Protein AF-A0A9P6B1G7-F1 (afdb_monomer)

Solvent-accessible surface area (backbone atoms only — not comparable to full-atom values): 14941 Å² total; per-residue (Å²): 101,70,66,35,55,50,33,69,71,25,88,80,79,63,90,82,88,44,70,36,56,54,77,63,80,61,72,82,56,95,52,36,78,43,48,41,72,55,50,59,56,29,64,73,42,70,68,56,21,58,55,55,58,72,61,32,31,79,30,50,44,36,37,34,31,34,50,35,98,86,63,85,47,75,38,79,76,49,74,43,65,52,52,68,87,86,58,95,67,92,54,67,33,36,32,9,34,39,33,15,62,55,49,52,46,43,52,54,52,16,48,79,46,78,37,68,73,45,60,26,32,33,80,76,50,72,47,76,55,62,93,85,45,87,48,28,34,41,34,37,34,33,31,72,85,81,65,48,75,48,78,46,70,29,80,74,86,82,81,84,62,60,97,79,24,58,61,57,52,48,36,34,76,76,67,78,45,78,92,85,82,82,87,74,100,72,63,67,51,77,42,81,39,34,56,42,84,47,56,96,88,64,80,64,92,70,70,88,86,58,83,68,49,50,74,39,69,61,91,57,69,84,28,32,30,44,35,39,51,88,86,75,30,38,37,38,35,40,40,23,24,46,99,80,79,34,39,25,39,40,40,33,44,37,131

pLDDT: mean 86.82, std 13.95, range [45.03, 98.56]

Radius of gyration: 22.99 Å; Cα contacts (8 Å, |Δi|>4): 451; chains: 1; bounding box: 54×39×75 Å

InterPro domains:
  IPR002938 FAD-binding domain [PF01494] (2-193)
  IPR036188 FAD/NAD(P)-binding domain superfamily [G3DSA:3.50.50.60] (2-177)
  IPR036188 FAD/NAD(P)-binding domain superfamily [SSF51905] (6-174)
  IPR050641 Rifampicin monooxygenase-like [PTHR43004] (1-238)

Structure (mmCIF, N/CA/C/O backbone):
data_AF-A0A9P6B1G7-F1
#
_entry.id   AF-A0A9P6B1G7-F1
#
loop_
_atom_site.group_PDB
_atom_site.id
_atom_site.type_symbol
_atom_site.label_atom_id
_atom_site.label_alt_id
_atom_site.label_comp_id
_atom_site.label_asym_id
_atom_site.label_entity_id
_atom_site.label_seq_id
_atom_site.pdbx_PDB_ins_code
_atom_site.Cartn_x
_atom_site.Cartn_y
_atom_site.Cartn_z
_atom_site.occupancy
_atom_site.B_iso_or_equiv
_atom_site.auth_seq_id
_atom_site.auth_comp_id
_atom_site.auth_asym_id
_atom_site.auth_atom_id
_atom_site.pdbx_PDB_model_num
ATOM 1 N N . MET A 1 1 ? -4.319 -5.884 4.830 1.00 94.19 1 MET A N 1
ATOM 2 C CA . MET A 1 1 ? -3.415 -6.899 5.4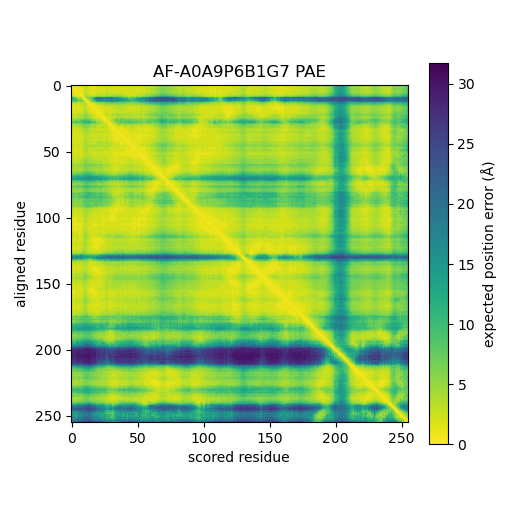13 1.00 94.19 1 MET A CA 1
ATOM 3 C C . MET A 1 1 ? -3.732 -7.175 6.877 1.00 94.19 1 MET A C 1
ATOM 5 O O . MET A 1 1 ? -4.262 -8.244 7.119 1.00 94.19 1 MET A O 1
ATOM 9 N N . LEU A 1 2 ? -3.509 -6.240 7.820 1.00 95.38 2 LEU A N 1
ATOM 10 C CA . LEU A 1 2 ? -3.759 -6.466 9.260 1.00 95.38 2 LEU A CA 1
ATOM 11 C C . LEU A 1 2 ? -5.136 -7.084 9.545 1.00 95.38 2 LEU A C 1
ATOM 13 O O . LEU A 1 2 ? -5.211 -8.132 10.174 1.00 95.38 2 LEU A O 1
ATOM 17 N N . SER A 1 3 ? -6.207 -6.478 9.024 1.00 94.81 3 SER A N 1
ATOM 18 C CA . SER A 1 3 ? -7.568 -6.973 9.242 1.00 94.81 3 SER A CA 1
ATOM 19 C C . SER A 1 3 ? -7.795 -8.387 8.703 1.00 94.81 3 SER A C 1
ATOM 21 O O . SER A 1 3 ? -8.416 -9.199 9.374 1.00 94.81 3 SER A O 1
ATOM 23 N N . SER A 1 4 ? -7.241 -8.714 7.531 1.00 94.69 4 SER A N 1
ATOM 24 C CA . SER A 1 4 ? -7.309 -10.067 6.952 1.00 94.69 4 SER A CA 1
ATOM 25 C C . SER A 1 4 ? -6.509 -11.074 7.789 1.00 94.69 4 SER A C 1
ATOM 27 O O . SER A 1 4 ? -7.007 -12.155 8.094 1.00 94.69 4 SER A O 1
ATOM 29 N N . SER A 1 5 ? -5.311 -10.705 8.252 1.00 94.25 5 SER A N 1
ATOM 30 C CA . SER A 1 5 ? -4.503 -11.546 9.141 1.00 94.25 5 SER A CA 1
ATOM 31 C C . SER A 1 5 ? -5.205 -11.825 10.473 1.00 94.25 5 SER A C 1
ATOM 33 O O . SER A 1 5 ? -5.239 -12.971 10.912 1.00 94.25 5 SER A O 1
ATOM 35 N N . LEU A 1 6 ? -5.796 -10.806 11.101 1.00 94.00 6 LEU A N 1
ATOM 36 C CA . LEU A 1 6 ? -6.550 -10.962 12.348 1.00 94.00 6 LEU A CA 1
ATOM 37 C C . LEU A 1 6 ? -7.820 -11.796 12.143 1.00 94.00 6 LEU A C 1
ATOM 39 O O . LEU A 1 6 ? -8.066 -12.714 12.919 1.00 94.00 6 LEU A O 1
ATOM 43 N N . ALA A 1 7 ? -8.570 -11.556 11.063 1.00 91.94 7 ALA A N 1
ATOM 44 C CA . ALA A 1 7 ? -9.764 -12.336 10.738 1.00 91.94 7 ALA A CA 1
ATOM 45 C C . ALA A 1 7 ? -9.444 -13.832 10.547 1.00 91.94 7 ALA A C 1
ATOM 47 O O . ALA A 1 7 ? -10.143 -14.688 11.086 1.00 91.94 7 ALA A O 1
ATOM 48 N N . ARG A 1 8 ? -8.328 -14.154 9.876 1.00 91.31 8 ARG A N 1
ATOM 49 C CA . ARG A 1 8 ? -7.820 -15.530 9.711 1.00 91.31 8 ARG A CA 1
ATOM 50 C C . ARG A 1 8 ? -7.475 -16.215 11.031 1.00 91.31 8 ARG A C 1
ATOM 52 O O . ARG A 1 8 ? -7.774 -17.391 11.209 1.00 91.31 8 ARG A O 1
ATOM 59 N N . LEU A 1 9 ? -6.840 -15.491 11.951 1.00 88.56 9 LEU A N 1
ATOM 60 C CA . LEU A 1 9 ? -6.478 -16.005 13.278 1.00 88.56 9 LEU A CA 1
ATOM 61 C C . LEU A 1 9 ? -7.674 -16.048 14.238 1.00 88.56 9 LEU A C 1
ATOM 63 O O . LEU A 1 9 ? -7.601 -16.677 15.291 1.00 88.56 9 LEU A O 1
ATOM 67 N N . GLY A 1 10 ? -8.755 -15.349 13.893 1.00 73.19 10 GLY A N 1
ATOM 68 C CA . GLY A 1 10 ? -9.826 -15.005 14.805 1.00 73.19 10 GLY A CA 1
ATOM 69 C C . GLY A 1 10 ? -10.591 -16.185 15.345 1.00 73.19 10 GLY A C 1
ATOM 70 O O . GLY A 1 10 ? -10.736 -16.257 16.560 1.00 73.19 10 GLY A O 1
ATOM 71 N N . GLY A 1 11 ? -11.093 -17.094 14.510 1.00 65.38 11 GLY A N 1
ATOM 72 C CA . GLY A 1 11 ? -11.900 -18.232 14.977 1.00 65.38 11 GLY A CA 1
ATOM 73 C C . GLY A 1 11 ? -13.014 -17.866 15.984 1.00 65.38 11 GLY A C 1
ATOM 74 O O . GLY A 1 11 ? -13.395 -18.708 16.789 1.00 65.38 11 GLY A O 1
ATOM 75 N N . GLY A 1 12 ? -13.483 -16.607 16.004 1.00 68.25 12 GLY A N 1
ATOM 76 C CA . GLY A 1 12 ? -14.431 -16.065 16.992 1.00 68.25 12 GLY A CA 1
ATOM 77 C C . GLY A 1 12 ? -13.852 -15.573 18.335 1.00 68.25 12 GLY A C 1
ATOM 78 O O . GLY A 1 12 ? -14.612 -15.123 19.183 1.00 68.25 12 GLY A O 1
ATOM 79 N N . SER A 1 13 ? -12.534 -15.621 18.553 1.00 82.50 13 SER A N 1
ATOM 80 C CA . SER A 1 13 ? -11.868 -15.215 19.810 1.00 82.50 13 SER A CA 1
ATOM 81 C C . SER A 1 13 ? -11.809 -13.702 20.056 1.00 82.50 13 SER A C 1
ATOM 83 O O . SER A 1 13 ? -11.534 -13.272 21.177 1.00 82.50 13 SER A O 1
ATOM 85 N N . HIS A 1 14 ? -12.036 -12.887 19.025 1.00 87.81 14 HIS A N 1
ATOM 86 C CA . HIS A 1 14 ? -12.010 -11.433 19.118 1.00 87.81 14 HIS A CA 1
ATOM 87 C C . HIS A 1 14 ? -12.926 -10.784 18.078 1.00 87.81 14 HIS A C 1
ATOM 89 O O . HIS A 1 14 ? -13.159 -11.335 17.003 1.00 87.81 14 HIS A O 1
ATOM 95 N N . SER A 1 15 ? -13.412 -9.588 18.407 1.00 90.81 15 SER A N 1
ATOM 96 C CA . SER A 1 15 ? -14.178 -8.734 17.497 1.00 90.81 15 SER A CA 1
ATOM 97 C C . SER A 1 15 ? -13.250 -7.734 16.813 1.00 90.81 15 SER A C 1
ATOM 99 O O . SER A 1 15 ? -12.394 -7.134 17.465 1.00 90.81 15 SER A O 1
ATOM 101 N N . LEU A 1 16 ? -13.438 -7.531 15.509 1.00 93.75 16 LEU A N 1
ATOM 102 C CA . LEU A 1 16 ? -12.625 -6.636 14.690 1.00 93.75 16 LEU A CA 1
ATOM 103 C C . LEU A 1 16 ? -13.518 -5.629 13.963 1.00 93.75 16 LEU A C 1
ATOM 105 O O . LEU A 1 16 ? -14.395 -6.018 13.197 1.00 93.75 16 LEU A O 1
ATOM 109 N N . LEU A 1 17 ? -13.246 -4.340 14.163 1.00 96.06 17 LEU A N 1
ATOM 110 C CA . LEU A 1 17 ? -13.830 -3.253 13.382 1.00 96.06 17 LEU A CA 1
ATOM 111 C C . LEU A 1 17 ? -12.733 -2.624 12.521 1.00 96.06 17 LEU A C 1
ATOM 113 O O . LEU A 1 17 ? -11.746 -2.114 13.046 1.00 96.06 17 LEU A O 1
ATOM 117 N N . THR A 1 18 ? -12.911 -2.660 11.201 1.00 97.38 18 THR A N 1
ATOM 118 C CA . THR A 1 18 ? -12.053 -1.945 10.247 1.00 97.38 18 THR A CA 1
ATOM 119 C C . THR A 1 18 ? -12.869 -0.831 9.616 1.00 97.38 18 THR A C 1
ATOM 121 O O . THR A 1 18 ? -13.973 -1.093 9.146 1.00 97.38 18 THR A O 1
ATOM 124 N N . ILE A 1 19 ? -12.331 0.386 9.583 1.00 97.81 19 ILE A N 1
ATOM 125 C CA . ILE A 1 19 ? -12.989 1.545 8.972 1.00 97.81 19 ILE A CA 1
ATOM 126 C C . ILE A 1 19 ? -12.117 2.142 7.865 1.00 97.81 19 ILE A C 1
ATOM 128 O O . ILE A 1 19 ? -10.892 2.019 7.910 1.00 97.81 19 ILE A O 1
ATOM 132 N N . ASP A 1 20 ? -12.738 2.805 6.895 1.00 97.56 20 ASP A N 1
ATOM 133 C CA . ASP A 1 20 ? -12.061 3.652 5.907 1.00 97.56 20 ASP A CA 1
ATOM 134 C C . ASP A 1 20 ? -12.935 4.891 5.643 1.00 97.56 20 ASP A C 1
ATOM 136 O O . ASP A 1 20 ? -14.166 4.805 5.638 1.00 97.56 20 ASP A O 1
ATOM 140 N N . LEU A 1 21 ? -12.294 6.048 5.459 1.00 96.94 21 LEU A N 1
ATOM 141 C CA . LEU A 1 21 ? -12.968 7.315 5.163 1.00 96.94 21 LEU A CA 1
ATOM 142 C C . LEU A 1 21 ? -13.513 7.337 3.732 1.00 96.94 21 LEU A C 1
ATOM 144 O O . LEU A 1 21 ? -14.497 8.018 3.462 1.00 96.94 21 LEU A O 1
ATOM 148 N N . ARG A 1 22 ? -12.865 6.633 2.803 1.00 95.25 22 ARG A N 1
ATOM 149 C CA . ARG A 1 22 ? -13.332 6.563 1.418 1.00 95.25 22 ARG A CA 1
ATOM 150 C C . ARG A 1 22 ? -14.655 5.815 1.376 1.00 95.25 22 ARG A C 1
ATOM 152 O O . ARG A 1 22 ? -14.837 4.835 2.091 1.00 95.25 22 ARG A O 1
ATOM 159 N N . ASP A 1 23 ? -15.556 6.283 0.532 1.00 95.12 23 ASP A N 1
ATOM 160 C CA . ASP A 1 23 ? -16.857 5.674 0.263 1.00 95.12 23 ASP A CA 1
ATOM 161 C C . ASP A 1 23 ? -16.714 4.334 -0.464 1.00 95.12 23 ASP A C 1
ATOM 163 O O . ASP A 1 23 ? -17.441 3.386 -0.168 1.00 95.12 23 ASP A O 1
ATOM 167 N N . GLN A 1 24 ? -15.721 4.224 -1.347 1.00 94.88 24 GLN A N 1
ATOM 168 C CA . GLN A 1 24 ? -15.456 3.027 -2.139 1.00 94.88 24 GLN A CA 1
ATOM 169 C C . GLN A 1 24 ? -14.040 2.464 -1.929 1.00 94.88 24 GLN A C 1
ATOM 171 O O . GLN A 1 24 ? -13.115 3.186 -1.532 1.00 94.88 24 GLN A O 1
ATOM 176 N N . PRO A 1 25 ? -13.840 1.157 -2.192 1.00 94.00 25 PRO A N 1
ATOM 177 C CA . PRO A 1 25 ? -12.512 0.566 -2.325 1.00 94.00 25 PRO A CA 1
ATOM 178 C C . PRO A 1 25 ? -11.652 1.275 -3.375 1.00 94.00 25 PRO A C 1
ATOM 180 O O . PRO A 1 25 ? -12.156 1.919 -4.293 1.00 94.00 25 PRO A O 1
ATOM 183 N N . THR A 1 26 ? -10.335 1.100 -3.290 1.00 90.31 26 THR A N 1
ATOM 184 C CA . THR A 1 26 ? -9.431 1.619 -4.326 1.00 90.31 26 THR A CA 1
ATOM 185 C C . THR A 1 26 ? -9.688 0.936 -5.673 1.00 90.31 26 THR A C 1
ATOM 187 O O . THR A 1 26 ? -9.430 -0.259 -5.819 1.00 90.31 26 THR A O 1
ATOM 190 N N . GLU A 1 27 ? -10.107 1.701 -6.682 1.00 79.69 27 GLU A N 1
ATOM 191 C CA . GLU A 1 27 ? -10.153 1.231 -8.074 1.00 79.69 27 GLU A CA 1
ATOM 192 C C . GLU A 1 27 ? -8.752 1.259 -8.704 1.00 79.69 27 GLU A C 1
ATOM 194 O O . GLU A 1 27 ? -8.158 0.214 -8.975 1.00 79.69 27 GLU A O 1
ATOM 199 N N . ALA A 1 28 ? -8.184 2.460 -8.852 1.00 78.69 28 ALA A N 1
ATOM 200 C CA . ALA A 1 28 ? -6.811 2.695 -9.287 1.00 78.69 28 ALA A CA 1
ATOM 201 C C . ALA A 1 28 ? -5.993 3.284 -8.131 1.00 78.69 28 ALA A C 1
ATOM 203 O O . ALA A 1 28 ? -6.273 4.374 -7.629 1.00 78.69 28 ALA A O 1
ATOM 204 N N . GLY A 1 29 ? -5.004 2.521 -7.667 1.00 82.56 29 GLY A N 1
ATOM 205 C CA . GLY A 1 29 ? -4.136 2.925 -6.565 1.00 82.56 29 GLY A CA 1
ATOM 206 C C . GLY A 1 29 ? -2.867 3.631 -7.029 1.00 82.56 29 GLY A C 1
ATOM 207 O O . GLY A 1 29 ? -2.682 3.897 -8.209 1.00 82.56 29 GLY A O 1
ATOM 208 N N . ARG A 1 30 ? -1.986 3.933 -6.073 1.00 85.94 30 ARG A N 1
ATOM 209 C CA . ARG A 1 30 ? -0.707 4.628 -6.315 1.00 85.94 30 ARG A CA 1
ATOM 210 C C . ARG A 1 30 ? 0.506 3.706 -6.207 1.00 85.94 30 ARG A C 1
ATOM 212 O O . ARG A 1 30 ? 1.625 4.150 -6.429 1.00 85.94 30 ARG A O 1
ATOM 219 N N . ALA A 1 31 ? 0.287 2.463 -5.787 1.00 89.56 31 ALA A N 1
ATOM 220 C CA . ALA A 1 31 ? 1.321 1.459 -5.599 1.00 89.56 31 ALA A CA 1
ATOM 221 C C . ALA A 1 31 ? 1.092 0.254 -6.519 1.00 89.56 31 ALA A C 1
ATOM 223 O O . ALA A 1 31 ? -0.045 -0.088 -6.854 1.00 89.56 31 ALA A O 1
ATOM 224 N N . ASP A 1 32 ? 2.185 -0.403 -6.886 1.00 90.44 32 ASP A N 1
ATOM 225 C CA . ASP A 1 32 ? 2.189 -1.589 -7.743 1.00 90.44 32 ASP A CA 1
ATOM 226 C C . ASP A 1 32 ? 3.256 -2.629 -7.352 1.00 90.44 32 ASP A C 1
ATOM 228 O O . ASP A 1 32 ? 3.069 -3.826 -7.561 1.00 90.44 32 ASP A O 1
ATOM 232 N N . GLY A 1 33 ? 4.374 -2.185 -6.776 1.00 92.50 33 GLY A N 1
ATOM 233 C CA . GLY A 1 33 ? 5.512 -3.033 -6.442 1.00 92.50 33 GLY A CA 1
ATOM 234 C C . GLY A 1 33 ? 5.309 -3.898 -5.197 1.00 92.50 33 GLY A C 1
ATOM 235 O O . GLY A 1 33 ? 5.095 -3.397 -4.094 1.00 92.50 33 GLY A O 1
ATOM 236 N N . ILE A 1 34 ? 5.506 -5.204 -5.353 1.00 95.62 34 ILE A N 1
ATOM 237 C CA . ILE A 1 34 ? 5.561 -6.202 -4.282 1.00 95.62 34 ILE A CA 1
ATOM 238 C C . ILE A 1 34 ? 6.995 -6.753 -4.230 1.00 95.62 34 ILE A C 1
ATOM 240 O O . ILE A 1 34 ? 7.497 -7.347 -5.187 1.00 95.62 34 ILE A O 1
ATOM 244 N N . GLN A 1 35 ? 7.675 -6.524 -3.106 1.00 95.19 35 GLN A N 1
ATOM 245 C CA . GLN A 1 35 ? 9.074 -6.917 -2.896 1.00 95.19 35 GLN A CA 1
ATOM 246 C C . GLN A 1 35 ? 9.204 -8.389 -2.468 1.00 95.19 35 GLN A C 1
ATOM 248 O O . GLN A 1 35 ? 8.263 -8.902 -1.860 1.00 95.19 35 GLN A O 1
ATOM 253 N N . PRO A 1 36 ? 10.367 -9.049 -2.678 1.00 95.19 36 PRO A N 1
ATOM 254 C CA . PRO A 1 36 ? 10.571 -10.472 -2.373 1.00 95.19 36 PRO A CA 1
ATOM 255 C C . PRO A 1 36 ? 10.064 -10.916 -1.003 1.00 95.19 36 PRO A C 1
ATOM 257 O O . PRO A 1 36 ? 9.296 -11.867 -0.894 1.00 95.19 36 PRO A O 1
ATOM 260 N N . ARG A 1 37 ? 10.389 -10.165 0.056 1.00 95.19 37 ARG A N 1
ATOM 261 C CA . ARG A 1 37 ? 9.952 -10.532 1.406 1.00 95.19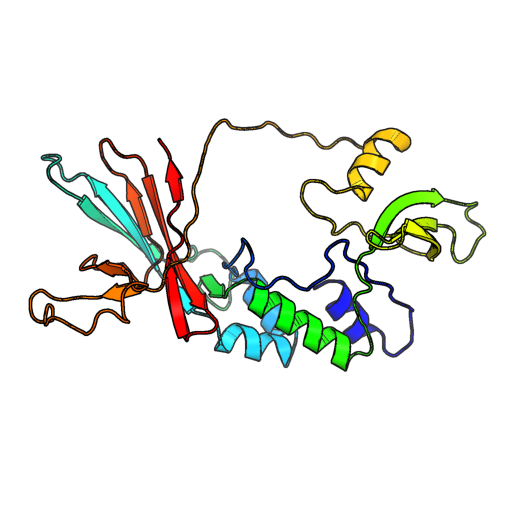 37 ARG A CA 1
ATOM 262 C C . ARG A 1 37 ? 8.431 -10.474 1.574 1.00 95.19 37 ARG A C 1
ATOM 264 O O . ARG A 1 37 ? 7.860 -11.261 2.321 1.00 95.19 37 ARG A O 1
ATOM 271 N N . THR A 1 38 ? 7.756 -9.567 0.871 1.00 96.44 38 THR A N 1
ATOM 272 C CA . THR A 1 38 ? 6.291 -9.525 0.835 1.00 96.44 38 THR A CA 1
ATOM 273 C C . THR A 1 38 ? 5.726 -10.726 0.078 1.00 96.44 38 THR A C 1
ATOM 275 O O . THR A 1 38 ? 4.717 -11.269 0.515 1.00 96.44 38 THR A O 1
ATOM 278 N N . ILE A 1 39 ? 6.382 -11.184 -0.996 1.00 96.69 39 ILE A N 1
ATOM 279 C CA . ILE A 1 39 ? 5.995 -12.404 -1.729 1.00 96.69 39 ILE A CA 1
ATOM 280 C C . ILE A 1 39 ? 6.006 -13.609 -0.782 1.00 96.69 39 ILE A C 1
ATOM 282 O O . ILE A 1 39 ? 5.027 -14.347 -0.723 1.00 96.69 39 ILE A O 1
ATOM 286 N N . GLU A 1 40 ? 7.057 -13.769 0.021 1.00 95.75 40 GLU A N 1
ATOM 287 C CA . GLU A 1 40 ? 7.159 -14.856 1.004 1.00 95.75 40 GLU A CA 1
ATOM 288 C C . GLU A 1 40 ? 6.033 -14.810 2.047 1.00 95.75 40 GLU A C 1
ATOM 290 O O . GLU A 1 40 ? 5.430 -15.833 2.376 1.00 95.75 40 GLU A O 1
ATOM 295 N N . VAL A 1 41 ? 5.682 -13.618 2.541 1.00 95.50 41 VAL A N 1
ATOM 296 C CA . VAL A 1 41 ? 4.533 -13.473 3.449 1.00 95.50 41 VAL A CA 1
ATOM 297 C C . VAL A 1 41 ? 3.229 -13.841 2.739 1.00 95.50 41 VAL A C 1
ATOM 299 O O . VAL A 1 41 ? 2.415 -14.571 3.302 1.00 95.50 41 VAL A O 1
ATOM 302 N N . LEU A 1 42 ? 3.042 -13.407 1.491 1.00 96.31 42 LEU A N 1
ATOM 303 C CA . LEU A 1 42 ? 1.861 -13.750 0.701 1.00 96.31 42 LEU A CA 1
ATOM 304 C C . LEU A 1 42 ? 1.753 -15.260 0.467 1.00 96.31 42 LEU A C 1
ATOM 306 O O . LEU A 1 42 ? 0.661 -15.798 0.624 1.00 96.31 42 LEU A O 1
ATOM 310 N N . LYS A 1 43 ? 2.855 -15.974 0.202 1.00 95.25 43 LYS A N 1
ATOM 311 C CA . LYS A 1 43 ? 2.850 -17.444 0.062 1.00 95.25 43 LYS A CA 1
ATOM 312 C C . LYS A 1 43 ? 2.273 -18.166 1.283 1.00 95.25 43 LYS A C 1
ATOM 314 O O . LYS A 1 43 ? 1.676 -19.227 1.118 1.00 95.25 43 LYS A O 1
ATOM 319 N N . ASN A 1 44 ? 2.398 -17.588 2.478 1.00 93.94 44 ASN A N 1
ATOM 320 C CA . ASN A 1 44 ? 1.815 -18.133 3.708 1.00 93.94 44 ASN A CA 1
ATOM 321 C C . ASN A 1 44 ? 0.311 -17.825 3.859 1.00 93.94 44 ASN A C 1
ATOM 323 O O . ASN A 1 44 ? -0.380 -18.467 4.646 1.00 93.94 44 ASN A O 1
ATOM 327 N N . MET A 1 45 ? -0.229 -16.875 3.094 1.00 94.81 45 MET A N 1
ATOM 328 C CA . MET A 1 45 ? -1.633 -16.458 3.142 1.00 94.81 45 MET A CA 1
ATOM 329 C C . MET A 1 45 ? -2.467 -17.158 2.063 1.00 94.81 45 MET A C 1
ATOM 331 O O . MET A 1 45 ? -3.079 -16.514 1.216 1.00 94.81 45 MET A O 1
ATOM 335 N N . GLN A 1 46 ? -2.503 -18.489 2.056 1.00 93.81 46 GLN A N 1
ATOM 336 C CA . GLN A 1 46 ? -3.277 -19.227 1.049 1.00 93.81 46 GLN A CA 1
ATOM 337 C C . GLN A 1 46 ? -4.796 -19.140 1.296 1.00 93.81 46 GLN A C 1
ATOM 339 O O . GLN A 1 46 ? -5.217 -19.075 2.457 1.00 93.81 46 GLN A O 1
ATOM 344 N N . 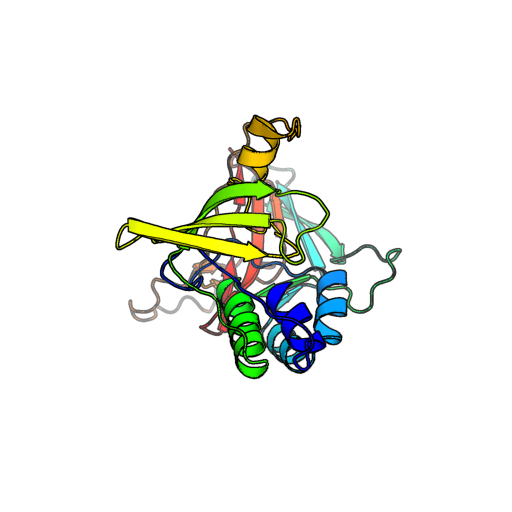PRO A 1 47 ? -5.641 -19.107 0.243 1.00 95.56 47 PRO A N 1
ATOM 345 C CA . PRO A 1 47 ? -5.305 -19.074 -1.192 1.00 95.56 47 PRO A CA 1
ATOM 346 C C . PRO A 1 47 ? -5.009 -17.664 -1.753 1.00 95.56 47 PRO A C 1
ATOM 348 O O . PRO A 1 47 ? -4.605 -17.543 -2.909 1.00 95.56 47 PRO A O 1
ATOM 351 N N . LEU A 1 48 ? -5.200 -16.603 -0.955 1.00 96.31 48 LEU A N 1
ATOM 352 C CA . LEU A 1 48 ? -5.012 -15.198 -1.352 1.00 96.31 48 LEU A CA 1
ATOM 353 C C . LEU A 1 48 ? -3.644 -14.949 -2.007 1.00 96.31 48 LEU A C 1
ATOM 355 O O . LEU A 1 48 ? -3.565 -14.315 -3.056 1.00 96.31 48 LEU A O 1
ATOM 359 N N . GLY A 1 49 ? -2.571 -15.454 -1.400 1.00 96.56 49 GLY A N 1
ATOM 360 C CA . GLY A 1 49 ? -1.212 -15.277 -1.899 1.00 96.56 49 GLY A CA 1
ATOM 361 C C . GLY A 1 49 ? -1.006 -15.808 -3.308 1.00 96.56 49 GLY A C 1
ATOM 362 O O . GLY A 1 49 ? -0.462 -15.098 -4.151 1.00 96.56 49 GLY A O 1
ATOM 363 N N . ASN A 1 50 ? -1.477 -17.028 -3.578 1.00 95.50 50 ASN A N 1
ATOM 364 C CA . ASN A 1 50 ? -1.363 -17.633 -4.903 1.00 95.50 50 ASN A CA 1
ATOM 365 C C . ASN A 1 50 ? -2.125 -16.833 -5.965 1.00 95.50 50 ASN A C 1
ATOM 367 O O . ASN A 1 50 ? -1.590 -16.643 -7.054 1.00 95.50 50 ASN A O 1
ATOM 371 N N . ASP A 1 51 ? -3.323 -16.325 -5.650 1.00 95.56 51 ASP A N 1
ATOM 372 C CA . ASP A 1 51 ? -4.091 -15.469 -6.571 1.00 95.56 51 ASP A CA 1
ATOM 373 C C . ASP A 1 51 ? -3.319 -14.191 -6.925 1.00 95.56 51 ASP A C 1
ATOM 375 O O . ASP A 1 51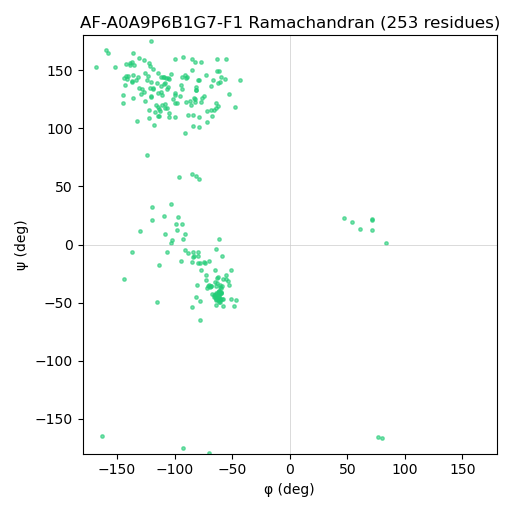 ? -3.156 -13.860 -8.099 1.00 95.56 51 ASP A O 1
ATOM 379 N N . LEU A 1 52 ? -2.792 -13.488 -5.918 1.00 96.38 52 LEU A N 1
ATOM 380 C CA . LEU A 1 52 ? -2.056 -12.241 -6.138 1.00 96.38 52 LEU A CA 1
ATOM 381 C C . LEU A 1 52 ? -0.759 -12.468 -6.923 1.00 96.38 52 LEU A C 1
ATOM 383 O O . LEU A 1 52 ? -0.464 -11.719 -7.855 1.00 96.38 52 LEU A O 1
ATOM 387 N N . ILE A 1 53 ? 0.001 -13.514 -6.587 1.00 96.00 53 ILE A N 1
ATOM 388 C CA . ILE A 1 53 ? 1.254 -13.847 -7.275 1.00 96.00 53 ILE A CA 1
ATOM 389 C C . ILE A 1 53 ? 0.981 -14.237 -8.733 1.00 96.00 53 ILE A C 1
ATOM 391 O O . ILE A 1 53 ? 1.647 -13.722 -9.628 1.00 96.00 53 ILE A O 1
ATOM 395 N N . ALA A 1 54 ? -0.025 -15.078 -8.996 1.00 94.50 54 ALA A N 1
ATOM 396 C CA . ALA A 1 54 ? -0.349 -15.546 -10.347 1.00 94.50 54 ALA A CA 1
ATOM 397 C C . ALA A 1 54 ? -0.790 -14.420 -11.295 1.00 94.50 54 ALA A C 1
ATOM 399 O O . ALA A 1 54 ? -0.593 -14.510 -12.505 1.00 94.50 54 ALA A O 1
ATOM 400 N N . ARG A 1 55 ? -1.382 -13.353 -10.752 1.00 93.12 55 ARG A N 1
ATOM 401 C CA . ARG A 1 55 ? -1.851 -12.189 -11.517 1.00 93.12 55 ARG A CA 1
ATOM 402 C C . ARG A 1 55 ? -0.783 -11.113 -11.704 1.00 93.12 55 ARG A C 1
ATOM 404 O O . ARG A 1 55 ? -1.029 -10.141 -12.412 1.00 93.12 55 ARG A O 1
ATOM 411 N N . SER A 1 56 ? 0.368 -11.251 -11.053 1.00 93.50 56 SER A N 1
ATOM 412 C CA . SER A 1 56 ? 1.418 -10.236 -11.046 1.00 93.50 56 SER A CA 1
ATOM 413 C C . SER A 1 56 ? 2.356 -10.333 -12.252 1.00 93.50 56 SER A C 1
ATOM 415 O O . SER A 1 56 ? 2.659 -11.410 -12.759 1.00 93.50 56 SER A O 1
ATOM 417 N N . SER A 1 57 ? 2.901 -9.188 -12.657 1.00 90.88 57 SER A N 1
ATOM 418 C CA . SER A 1 57 ? 4.026 -9.087 -13.591 1.00 90.88 57 SER A CA 1
ATOM 419 C C . SER A 1 57 ? 5.348 -9.297 -12.841 1.00 90.88 57 SER A C 1
ATOM 421 O O . SER A 1 57 ? 5.636 -8.560 -11.903 1.00 90.88 57 SER A O 1
ATOM 423 N N . ALA A 1 58 ? 6.177 -10.267 -13.233 1.00 92.56 58 ALA A N 1
ATOM 424 C CA . ALA A 1 58 ? 7.457 -10.518 -12.565 1.00 92.56 58 ALA A CA 1
ATOM 425 C C . ALA A 1 58 ? 8.638 -9.814 -13.251 1.00 92.56 58 ALA A C 1
ATOM 427 O O . ALA A 1 58 ? 8.892 -10.003 -14.441 1.00 92.56 58 ALA A O 1
ATOM 428 N N . SER A 1 59 ? 9.419 -9.062 -12.471 1.00 91.88 59 SER A N 1
ATOM 429 C CA . SER A 1 59 ? 10.665 -8.419 -12.903 1.00 91.88 59 SER A CA 1
ATOM 430 C C . SER A 1 59 ? 11.877 -8.997 -12.172 1.00 91.88 59 SER A C 1
ATOM 432 O O . SER A 1 59 ? 12.078 -8.751 -10.983 1.00 91.88 59 SER A O 1
ATOM 434 N N . TYR A 1 60 ? 12.716 -9.735 -12.903 1.00 92.88 60 TYR A N 1
ATOM 435 C CA . TYR A 1 60 ? 13.946 -10.365 -12.389 1.00 92.88 60 TYR A CA 1
ATOM 436 C C . TYR A 1 60 ? 15.208 -9.515 -12.601 1.00 92.88 60 TYR A C 1
ATOM 438 O O . TYR A 1 60 ? 16.252 -9.766 -12.001 1.00 92.88 60 TYR A O 1
ATOM 446 N N . GLU A 1 61 ? 15.123 -8.494 -13.453 1.00 92.81 61 GLU A N 1
ATOM 447 C CA . GLU A 1 61 ? 16.250 -7.670 -13.884 1.00 92.81 61 GLU A CA 1
ATOM 448 C C . GLU A 1 61 ? 15.867 -6.187 -13.869 1.00 92.81 61 GLU A C 1
ATOM 450 O O . GLU A 1 61 ? 14.741 -5.816 -14.207 1.00 92.81 61 GLU A O 1
ATOM 455 N N . ARG A 1 62 ? 16.839 -5.335 -13.533 1.00 93.88 62 ARG A N 1
ATOM 456 C CA . ARG A 1 62 ? 16.791 -3.885 -13.727 1.00 93.88 62 ARG A CA 1
ATOM 457 C C . ARG A 1 62 ? 17.803 -3.450 -14.777 1.00 93.88 62 ARG A C 1
ATOM 459 O O . ARG A 1 62 ? 18.961 -3.873 -14.749 1.00 93.88 62 ARG A O 1
ATOM 466 N N . SER A 1 63 ? 17.381 -2.564 -15.672 1.00 95.69 63 SER A N 1
ATOM 467 C CA . SER A 1 63 ? 18.241 -1.965 -16.697 1.00 95.69 63 SER A CA 1
ATOM 468 C C . SER A 1 63 ? 18.557 -0.502 -16.381 1.00 95.69 63 SER A C 1
ATOM 470 O O . SER A 1 63 ? 17.716 0.226 -15.859 1.00 95.69 63 SER A O 1
ATOM 472 N N . PHE A 1 64 ? 19.781 -0.070 -16.688 1.00 96.44 64 PHE A N 1
ATOM 473 C CA . PHE A 1 64 ? 20.213 1.318 -16.513 1.00 96.44 64 PHE A CA 1
ATOM 474 C C . PHE A 1 64 ? 20.639 1.910 -17.849 1.00 96.44 64 PHE A C 1
ATOM 476 O O . PHE A 1 64 ? 21.500 1.351 -18.538 1.00 96.44 64 PHE A O 1
ATOM 483 N N . TRP A 1 65 ? 20.064 3.059 -18.179 1.00 96.56 65 TRP A N 1
ATOM 484 C CA . TRP A 1 65 ? 20.264 3.772 -19.432 1.00 96.56 65 TRP A CA 1
ATOM 485 C C . TRP A 1 65 ? 20.806 5.171 -19.164 1.00 96.56 65 TRP A C 1
ATOM 487 O O . TRP A 1 65 ? 20.315 5.874 -18.281 1.00 96.56 65 TRP A O 1
ATOM 497 N N . TYR A 1 66 ? 21.822 5.560 -19.929 1.00 95.94 66 TYR A N 1
ATOM 498 C CA . TYR A 1 66 ? 22.510 6.846 -19.810 1.00 95.94 66 TYR A CA 1
ATOM 499 C C . TYR A 1 66 ? 22.743 7.455 -21.193 1.00 95.94 66 TYR A C 1
ATOM 501 O O . TYR A 1 66 ? 22.671 6.727 -22.191 1.00 95.94 66 TYR A O 1
ATOM 509 N N . PRO A 1 67 ? 23.067 8.757 -21.279 1.00 95.25 67 PRO A N 1
ATOM 510 C CA . PRO A 1 67 ? 23.398 9.379 -22.548 1.00 95.25 67 PRO A CA 1
ATOM 511 C C . PRO A 1 67 ? 24.605 8.700 -23.202 1.00 95.25 67 PRO A C 1
ATOM 513 O O . PRO A 1 67 ? 25.551 8.272 -22.529 1.00 95.25 67 PRO A O 1
ATOM 516 N N . THR A 1 68 ? 24.582 8.605 -24.526 1.00 94.94 68 THR A N 1
ATOM 517 C CA . THR A 1 68 ? 25.757 8.238 -25.320 1.00 94.94 68 THR A CA 1
ATOM 518 C C . THR A 1 68 ? 26.859 9.289 -25.154 1.00 94.94 68 THR A C 1
ATOM 520 O O . THR A 1 68 ? 26.604 10.428 -24.758 1.00 94.94 68 THR A O 1
ATOM 523 N N . LYS A 1 69 ? 28.116 8.925 -25.448 1.00 90.50 69 LYS A N 1
ATOM 524 C CA . LYS A 1 69 ? 29.265 9.839 -25.279 1.00 90.50 69 LYS A CA 1
ATOM 525 C C . LYS A 1 69 ? 29.153 11.110 -26.127 1.00 90.50 69 LYS A C 1
ATOM 527 O O . LYS A 1 69 ? 29.590 12.170 -25.696 1.00 90.50 69 LYS A O 1
ATOM 532 N N . ASP A 1 70 ? 28.574 10.993 -27.316 1.00 90.81 70 ASP A N 1
ATOM 533 C CA . ASP A 1 70 ? 28.284 12.100 -28.231 1.00 90.81 70 ASP A CA 1
ATOM 534 C C . ASP A 1 70 ? 27.012 12.882 -27.845 1.00 90.81 70 ASP A C 1
ATOM 536 O O . ASP A 1 70 ? 26.761 13.959 -28.378 1.00 90.81 70 ASP A O 1
ATOM 540 N N . GLY A 1 71 ? 26.223 12.382 -26.887 1.00 84.62 71 GLY A N 1
ATOM 541 C CA . GLY A 1 71 ? 25.013 13.025 -26.379 1.00 84.62 71 GLY A CA 1
ATOM 542 C C . GLY A 1 71 ? 23.827 13.014 -27.344 1.00 84.62 71 GLY A C 1
ATOM 543 O O . GLY A 1 71 ? 22.866 13.739 -27.093 1.00 84.62 71 GLY A O 1
ATOM 544 N N . THR A 1 72 ? 23.887 12.229 -28.423 1.00 88.50 72 THR A N 1
ATOM 545 C CA . THR A 1 72 ? 22.840 12.154 -29.457 1.00 88.50 72 THR A CA 1
ATOM 546 C C . THR A 1 72 ? 21.711 11.185 -29.106 1.00 88.50 72 THR A C 1
ATOM 548 O O . THR A 1 72 ? 20.640 11.255 -29.703 1.00 88.50 72 THR A O 1
ATOM 551 N N . GLY A 1 73 ? 21.909 10.305 -28.119 1.00 91.00 73 GLY A N 1
ATOM 552 C CA . GLY A 1 73 ? 20.903 9.327 -27.723 1.00 91.00 73 GLY A CA 1
ATOM 553 C C . GLY A 1 73 ? 21.148 8.701 -26.355 1.00 91.00 73 GLY A C 1
ATOM 554 O O . GLY A 1 73 ? 21.933 9.190 -25.541 1.00 91.00 73 GLY A O 1
ATOM 555 N N . LEU A 1 74 ? 20.443 7.598 -26.104 1.00 94.31 74 LEU A N 1
ATOM 556 C CA . LEU A 1 74 ? 20.564 6.784 -24.899 1.00 94.31 74 LEU A CA 1
ATOM 557 C C . LEU A 1 74 ? 21.202 5.440 -25.238 1.00 94.31 74 LEU A C 1
ATOM 559 O O . LEU A 1 74 ? 20.916 4.841 -26.272 1.00 94.31 74 LEU A O 1
ATOM 563 N N . GLN A 1 75 ? 22.016 4.928 -24.324 1.00 95.56 75 GLN A N 1
ATOM 564 C CA . GLN A 1 75 ? 22.564 3.580 -24.400 1.00 95.56 75 GLN A CA 1
ATOM 565 C C . GLN A 1 75 ? 22.388 2.854 -23.071 1.00 95.56 75 GLN A C 1
ATOM 567 O O . GLN A 1 75 ? 22.514 3.438 -21.988 1.00 95.56 75 GLN A O 1
ATOM 572 N N . ARG A 1 76 ? 22.125 1.550 -23.153 1.00 96.69 76 ARG A N 1
ATOM 573 C CA . ARG A 1 76 ? 22.101 0.685 -21.979 1.00 96.69 76 ARG A CA 1
ATOM 574 C C . ARG A 1 76 ? 23.521 0.558 -21.443 1.00 96.69 76 ARG A C 1
ATOM 576 O O . ARG A 1 76 ? 24.386 -0.002 -22.108 1.00 96.69 76 ARG A O 1
ATOM 583 N N . SER A 1 77 ? 23.749 1.044 -20.230 1.00 95.88 77 SER A N 1
ATOM 584 C CA . SER A 1 77 ? 25.046 0.928 -19.564 1.00 95.88 77 SER A CA 1
ATOM 585 C C . SER A 1 77 ? 25.218 -0.436 -18.906 1.00 95.88 77 SER A C 1
ATOM 587 O O . SER A 1 77 ? 26.272 -1.052 -19.036 1.00 95.88 77 SER A O 1
ATOM 589 N N . ARG A 1 78 ? 24.188 -0.921 -18.200 1.00 95.31 78 ARG A N 1
ATOM 590 C CA . ARG A 1 78 ? 24.256 -2.195 -17.473 1.00 95.31 78 ARG A CA 1
ATOM 591 C C . ARG A 1 78 ? 22.883 -2.799 -17.207 1.00 95.31 78 ARG A C 1
ATOM 593 O O . ARG A 1 78 ? 21.857 -2.116 -17.270 1.00 95.31 78 ARG A O 1
ATOM 600 N N . ARG A 1 79 ? 22.909 -4.079 -16.847 1.00 95.38 79 ARG A N 1
ATOM 601 C CA . ARG A 1 79 ? 21.798 -4.840 -16.275 1.00 95.38 79 ARG A CA 1
ATOM 602 C C . ARG A 1 79 ? 22.240 -5.434 -14.951 1.00 95.38 79 ARG A C 1
ATOM 604 O O . ARG A 1 79 ? 23.394 -5.830 -14.809 1.00 95.38 79 ARG A O 1
ATOM 611 N N . VAL A 1 80 ? 21.331 -5.449 -13.990 1.00 93.81 80 VAL A N 1
ATOM 612 C CA . VAL A 1 80 ? 21.557 -6.053 -12.676 1.00 93.81 80 VAL A CA 1
ATOM 613 C C . VAL A 1 80 ? 20.340 -6.871 -12.287 1.00 93.81 80 VAL A C 1
ATOM 615 O O . VAL A 1 80 ? 19.223 -6.581 -12.714 1.00 93.81 80 VAL A O 1
ATOM 618 N N . GLN A 1 81 ? 20.550 -7.862 -11.438 1.00 91.88 81 GLN A N 1
ATOM 619 C CA . GLN A 1 81 ? 19.466 -8.635 -10.853 1.00 91.88 81 GLN A CA 1
ATOM 620 C C . GLN A 1 81 ? 18.556 -7.757 -9.971 1.00 91.88 81 GLN A C 1
ATOM 622 O O . GLN A 1 81 ? 19.011 -6.774 -9.373 1.00 91.88 81 GLN A O 1
ATOM 627 N N . SER A 1 82 ? 17.262 -8.091 -9.895 1.00 88.06 82 SER A N 1
ATOM 628 C CA . SER A 1 82 ? 16.278 -7.310 -9.127 1.00 88.06 82 SER A CA 1
ATOM 629 C C . SER A 1 82 ? 16.545 -7.313 -7.621 1.00 88.06 82 SER A C 1
ATOM 631 O O . SER A 1 82 ? 16.156 -6.391 -6.910 1.00 88.06 82 SER A O 1
ATOM 633 N N . THR A 1 83 ? 17.277 -8.280 -7.093 1.00 86.25 83 THR A N 1
ATOM 634 C CA . THR A 1 83 ? 17.774 -8.190 -5.720 1.00 86.25 83 THR A CA 1
ATOM 635 C C . THR A 1 83 ? 19.189 -8.735 -5.613 1.00 86.25 83 THR A C 1
ATOM 637 O O . THR A 1 83 ? 19.536 -9.662 -6.351 1.00 86.25 83 THR A O 1
ATOM 640 N N . PRO A 1 84 ? 20.032 -8.143 -4.745 1.00 86.38 84 PRO A N 1
ATOM 641 C CA . PRO A 1 84 ? 21.389 -8.626 -4.538 1.00 86.38 84 PRO A CA 1
ATOM 642 C C . PRO A 1 84 ? 21.428 -10.100 -4.129 1.00 86.38 84 PRO A C 1
ATOM 644 O O . PRO A 1 84 ? 20.611 -10.545 -3.331 1.00 86.38 84 PRO A O 1
ATOM 647 N N . THR A 1 85 ? 22.421 -10.837 -4.623 1.00 86.44 85 THR A N 1
ATOM 648 C CA . THR A 1 85 ? 22.576 -12.283 -4.384 1.00 86.44 85 THR A CA 1
ATOM 649 C C . THR A 1 85 ? 22.962 -12.648 -2.951 1.00 86.44 85 THR A C 1
ATOM 651 O O . THR A 1 85 ? 22.911 -13.818 -2.598 1.00 86.44 85 THR A O 1
ATOM 654 N N . TYR A 1 86 ? 23.394 -11.678 -2.140 1.00 89.12 86 TYR A N 1
ATOM 655 C CA . TYR A 1 86 ? 23.736 -11.906 -0.733 1.00 89.12 86 TYR A CA 1
ATOM 656 C C . TYR A 1 86 ? 22.515 -11.875 0.196 1.00 89.12 86 TYR A C 1
ATOM 658 O O . TYR A 1 86 ? 22.653 -12.173 1.379 1.00 89.12 86 TYR A O 1
ATOM 666 N N . LEU A 1 87 ? 21.350 -11.450 -0.304 1.00 88.50 87 LEU A N 1
ATOM 667 C CA . LEU A 1 87 ? 20.115 -11.482 0.468 1.00 88.50 87 LEU A CA 1
ATOM 668 C 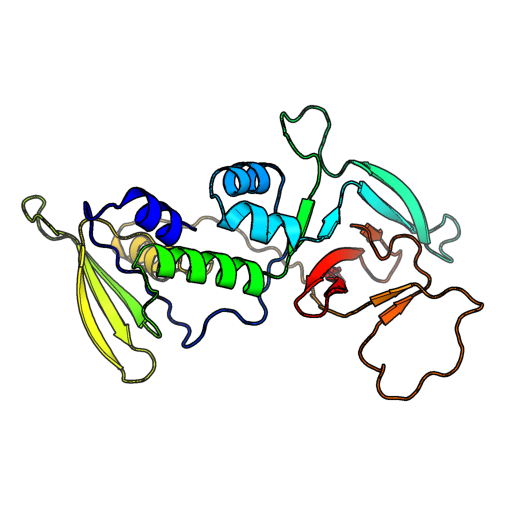C . LEU A 1 87 ? 19.524 -12.888 0.417 1.00 88.50 87 LEU A C 1
ATOM 670 O O . LEU A 1 87 ? 19.410 -13.474 -0.657 1.00 88.50 87 LEU A O 1
ATOM 674 N N . ASP A 1 88 ? 19.129 -13.389 1.582 1.00 90.56 88 ASP A N 1
ATOM 675 C CA . ASP A 1 88 ? 18.387 -14.638 1.710 1.00 90.56 88 ASP A CA 1
ATOM 676 C C . ASP A 1 88 ? 16.916 -14.386 1.358 1.00 90.56 88 ASP A C 1
ATOM 678 O O . ASP A 1 88 ? 16.177 -13.768 2.128 1.00 90.56 88 ASP A O 1
ATOM 682 N N . ILE A 1 89 ? 16.539 -14.765 0.139 1.00 90.69 89 ILE A N 1
ATOM 683 C CA . ILE A 1 89 ? 15.203 -14.587 -0.433 1.00 90.69 89 ILE A CA 1
ATOM 684 C C . ILE A 1 89 ? 14.844 -15.810 -1.272 1.00 90.69 89 ILE A C 1
ATOM 686 O O . ILE A 1 89 ? 15.700 -16.378 -1.954 1.00 90.69 89 ILE A O 1
ATOM 690 N N . GLU A 1 90 ? 13.567 -16.183 -1.274 1.00 89.06 90 GLU A N 1
ATOM 691 C CA . GLU A 1 90 ? 13.105 -17.328 -2.070 1.00 89.06 90 GLU A CA 1
ATOM 692 C C . GLU A 1 90 ? 12.962 -16.985 -3.559 1.00 89.06 90 GLU A C 1
ATOM 694 O O . GLU A 1 90 ? 13.459 -17.707 -4.423 1.00 89.06 90 GLU A O 1
ATOM 699 N N . ASP A 1 91 ? 12.295 -15.867 -3.865 1.00 90.06 91 ASP A N 1
ATOM 700 C CA . ASP A 1 91 ? 12.046 -15.407 -5.231 1.00 90.06 91 ASP A CA 1
ATOM 701 C C . ASP A 1 91 ? 12.807 -14.111 -5.500 1.00 90.06 91 ASP A C 1
ATOM 703 O O . ASP A 1 91 ? 12.470 -13.043 -4.988 1.00 90.06 91 ASP A O 1
ATOM 707 N N . ASN A 1 92 ? 13.825 -14.180 -6.359 1.00 90.94 92 ASN A N 1
ATOM 708 C CA . ASN A 1 92 ? 14.616 -13.010 -6.739 1.00 90.94 92 ASN A CA 1
ATOM 709 C C . ASN A 1 92 ? 13.917 -12.182 -7.835 1.00 90.94 92 ASN A C 1
ATOM 711 O O . ASN A 1 92 ? 14.434 -12.002 -8.942 1.00 90.94 92 ASN A O 1
ATOM 715 N N . CYS A 1 93 ? 12.709 -11.703 -7.538 1.00 92.94 93 CYS A N 1
ATOM 716 C CA . CYS A 1 93 ? 11.949 -10.813 -8.404 1.00 92.94 93 CYS A CA 1
ATOM 717 C C . CYS A 1 93 ? 11.186 -9.749 -7.612 1.00 92.94 93 CYS A C 1
ATOM 719 O O . CYS A 1 93 ? 10.839 -9.915 -6.447 1.00 92.94 93 CYS A O 1
ATOM 721 N N . THR A 1 94 ? 10.903 -8.637 -8.280 1.00 93.81 94 THR A N 1
ATOM 722 C CA . THR A 1 94 ? 9.861 -7.709 -7.835 1.00 93.81 94 THR A CA 1
ATOM 723 C C . THR A 1 94 ? 8.625 -7.989 -8.673 1.00 93.81 94 THR A C 1
ATOM 725 O O . THR A 1 94 ? 8.718 -8.042 -9.902 1.00 93.81 94 THR A O 1
ATOM 728 N N . LEU A 1 95 ? 7.488 -8.183 -8.017 1.00 94.62 95 LEU A N 1
ATOM 729 C CA . LEU A 1 95 ? 6.203 -8.338 -8.686 1.00 94.62 95 LEU A CA 1
ATOM 730 C C . LEU A 1 95 ? 5.541 -6.962 -8.858 1.00 94.62 95 LEU A C 1
ATOM 732 O O . LEU A 1 95 ? 5.665 -6.106 -7.987 1.00 94.62 95 LEU A O 1
ATOM 736 N N . GLY A 1 96 ? 4.859 -6.751 -9.980 1.00 92.75 96 GLY A N 1
ATOM 737 C CA . GLY A 1 96 ? 4.069 -5.562 -10.285 1.00 92.75 96 GLY A CA 1
ATOM 738 C C . GLY A 1 96 ? 2.600 -5.930 -10.461 1.00 92.75 96 GLY A C 1
ATOM 739 O O . GLY A 1 96 ? 2.254 -6.633 -11.414 1.00 92.75 96 GLY A O 1
ATOM 740 N N . LEU A 1 97 ? 1.741 -5.458 -9.560 1.00 92.88 97 LEU A N 1
ATOM 741 C CA . LEU A 1 97 ? 0.294 -5.653 -9.608 1.00 92.88 97 LEU A CA 1
ATOM 742 C C . LEU A 1 97 ? -0.413 -4.409 -9.076 1.00 92.88 97 LEU A C 1
ATOM 744 O O . LEU A 1 97 ? -0.133 -3.963 -7.967 1.00 92.88 97 LEU A O 1
ATOM 748 N N . GLN A 1 98 ? -1.366 -3.880 -9.838 1.00 90.88 98 GLN A N 1
ATOM 749 C CA . GLN A 1 98 ? -2.096 -2.670 -9.464 1.00 90.88 98 GLN A CA 1
ATOM 750 C C . GLN A 1 98 ? -2.713 -2.779 -8.055 1.00 90.88 98 GLN A C 1
ATOM 752 O O . GLN A 1 98 ? -3.439 -3.731 -7.759 1.00 90.88 98 GLN A O 1
ATOM 757 N N . GLN A 1 99 ? -2.485 -1.775 -7.198 1.00 92.25 99 GLN A N 1
ATOM 758 C CA . GLN A 1 99 ? -2.944 -1.773 -5.799 1.00 92.25 99 GLN A CA 1
ATOM 759 C C . GLN A 1 99 ? -4.443 -2.059 -5.633 1.00 92.25 99 GLN A C 1
ATOM 761 O O . GLN A 1 99 ? -4.807 -2.727 -4.669 1.00 92.25 99 GLN A O 1
ATOM 766 N N . GLY A 1 100 ? -5.306 -1.612 -6.551 1.00 92.69 100 GLY A N 1
ATOM 767 C CA . GLY A 1 100 ? -6.737 -1.929 -6.493 1.00 92.69 100 GLY A CA 1
ATOM 768 C C . GLY A 1 100 ? -7.010 -3.437 -6.535 1.00 92.69 100 GLY A C 1
ATOM 769 O O . GLY A 1 100 ? -7.836 -3.943 -5.782 1.00 92.69 100 GLY A O 1
ATOM 770 N N . LEU A 1 101 ? -6.242 -4.195 -7.324 1.00 93.25 101 LEU A N 1
ATOM 771 C CA . LEU A 1 101 ? -6.356 -5.655 -7.394 1.00 93.25 101 LEU A CA 1
ATOM 772 C C . LEU A 1 101 ? -5.833 -6.342 -6.130 1.00 93.25 101 LEU A C 1
ATOM 774 O O . LEU A 1 101 ? -6.428 -7.323 -5.679 1.00 93.25 101 LEU A O 1
ATOM 778 N N . ILE A 1 102 ? -4.753 -5.811 -5.550 1.00 95.81 102 ILE A N 1
ATOM 779 C CA . ILE A 1 102 ? -4.224 -6.268 -4.259 1.00 95.81 102 ILE A CA 1
ATOM 780 C C . ILE A 1 102 ? -5.275 -6.049 -3.165 1.00 95.81 102 ILE A C 1
ATOM 782 O O . ILE A 1 102 ? -5.592 -6.970 -2.412 1.00 95.81 102 ILE A O 1
ATOM 786 N N . GLU A 1 103 ? -5.853 -4.848 -3.099 1.00 96.38 103 GLU A N 1
ATOM 787 C CA . GLU A 1 103 ? -6.886 -4.488 -2.128 1.00 96.38 103 GLU A CA 1
ATOM 788 C C . GLU A 1 103 ? -8.129 -5.365 -2.281 1.00 96.38 103 GLU A C 1
ATOM 790 O O . GLU A 1 103 ? -8.580 -5.941 -1.296 1.00 96.38 103 GLU A O 1
ATOM 795 N N . GLN A 1 104 ? -8.630 -5.559 -3.503 1.00 95.44 104 GLN A N 1
ATOM 796 C CA . GLN A 1 104 ? -9.748 -6.467 -3.778 1.00 95.44 104 GLN A CA 1
ATOM 797 C C . GLN A 1 104 ? -9.455 -7.910 -3.346 1.00 95.44 104 GLN A C 1
ATOM 799 O O . GLN A 1 104 ? -10.352 -8.607 -2.874 1.00 95.44 104 GLN A O 1
ATOM 804 N N . GLY A 1 105 ? -8.210 -8.379 -3.486 1.00 96.38 105 GLY A N 1
ATOM 805 C CA . GLY A 1 105 ? -7.777 -9.660 -2.929 1.00 96.38 105 GLY A CA 1
ATOM 806 C C . GLY A 1 105 ? -7.975 -9.711 -1.415 1.00 96.38 105 GLY A C 1
ATOM 807 O O . GLY A 1 105 ? -8.658 -10.603 -0.916 1.00 96.38 105 GLY A O 1
ATOM 808 N N . PHE A 1 106 ? -7.446 -8.725 -0.690 1.00 97.31 106 PHE A N 1
ATOM 809 C CA . PHE A 1 106 ? -7.600 -8.653 0.765 1.00 97.31 106 PHE A CA 1
ATOM 810 C C . PHE A 1 106 ? -9.052 -8.460 1.216 1.00 97.31 106 PHE A C 1
ATOM 812 O O . PHE A 1 106 ? -9.424 -9.026 2.236 1.00 97.31 106 PHE A O 1
ATOM 819 N N . LEU A 1 107 ? -9.871 -7.698 0.488 1.00 96.62 107 LEU A N 1
ATOM 820 C CA . LEU A 1 107 ? -11.287 -7.513 0.818 1.00 96.62 107 LEU A CA 1
ATOM 821 C C . LEU A 1 107 ? -12.070 -8.822 0.677 1.00 96.62 107 LEU A C 1
ATOM 823 O O . LEU A 1 107 ? -12.795 -9.185 1.597 1.00 96.62 107 LEU A O 1
ATOM 827 N N . ARG A 1 108 ? -11.864 -9.569 -0.418 1.00 96.00 108 ARG A N 1
ATOM 828 C CA . ARG A 1 108 ? -12.442 -10.916 -0.579 1.00 96.00 108 ARG A CA 1
ATOM 829 C C . ARG A 1 108 ? -11.979 -11.860 0.526 1.00 96.00 108 ARG A C 1
ATOM 831 O O . ARG A 1 108 ? -12.768 -12.632 1.053 1.00 96.00 108 ARG A O 1
ATOM 838 N N . ASP A 1 109 ? -10.699 -11.792 0.882 1.00 95.56 109 ASP A N 1
ATOM 839 C CA . ASP A 1 109 ? -10.150 -12.606 1.959 1.00 95.56 109 ASP A CA 1
ATOM 840 C C . ASP A 1 109 ? -10.775 -12.272 3.318 1.00 95.56 109 ASP A C 1
ATOM 842 O O . ASP A 1 109 ? -11.097 -13.176 4.080 1.00 95.56 109 ASP A O 1
ATOM 846 N N . MET A 1 110 ? -10.984 -10.989 3.619 1.00 94.56 110 MET A N 1
ATOM 847 C CA . MET A 1 110 ? -11.676 -10.562 4.836 1.00 94.56 110 MET A CA 1
ATOM 848 C C . MET A 1 110 ? -13.120 -11.072 4.874 1.00 94.56 110 MET A C 1
ATOM 850 O O . MET A 1 110 ? -13.526 -11.611 5.902 1.00 94.56 110 MET A O 1
ATOM 854 N N . ASP A 1 111 ? -13.852 -10.965 3.762 1.00 93.94 111 ASP A N 1
ATOM 855 C CA . ASP A 1 111 ? -15.252 -11.395 3.659 1.00 93.94 111 ASP A CA 1
ATOM 856 C C . ASP A 1 111 ? -15.410 -12.902 3.921 1.00 93.94 111 ASP A C 1
ATOM 858 O O . ASP A 1 111 ? -16.230 -13.314 4.742 1.00 93.94 111 ASP A O 1
ATOM 862 N N . VAL A 1 112 ? -14.525 -13.729 3.348 1.00 93.25 112 VAL A N 1
ATOM 863 C CA . VAL A 1 112 ? -14.472 -15.182 3.616 1.00 93.25 112 VAL A CA 1
ATOM 864 C C . VAL A 1 112 ? -14.260 -15.495 5.103 1.00 93.25 112 VAL A C 1
ATOM 866 O O . VAL A 1 112 ? -14.735 -16.520 5.591 1.00 93.25 112 VAL A O 1
ATOM 869 N N . HIS A 1 113 ? -13.579 -14.614 5.838 1.00 92.12 113 HIS A N 1
ATOM 870 C CA . HIS A 1 113 ? -13.347 -14.745 7.279 1.00 92.12 113 HIS A CA 1
ATOM 871 C C . HIS A 1 113 ? -14.325 -13.905 8.124 1.00 92.12 113 HIS A C 1
ATOM 873 O O . HIS A 1 113 ? -14.070 -13.664 9.304 1.00 92.12 113 HIS A O 1
ATOM 879 N N . GLY A 1 114 ? -15.448 -13.464 7.544 1.00 90.75 114 GLY A N 1
ATOM 880 C CA . GLY A 1 114 ? -16.530 -12.776 8.252 1.00 90.75 114 GLY A CA 1
ATOM 881 C C . GLY A 1 114 ? -16.197 -11.351 8.701 1.00 90.75 114 GLY A C 1
ATOM 882 O O . GLY A 1 114 ? -16.824 -10.838 9.627 1.00 90.75 114 GLY A O 1
ATOM 883 N N . CYS A 1 115 ? -15.209 -10.707 8.079 1.00 91.69 115 CYS A N 1
ATOM 884 C CA . CYS A 1 115 ? -14.817 -9.335 8.376 1.00 91.69 115 CYS A CA 1
ATOM 885 C C . CYS A 1 115 ? -15.080 -8.423 7.176 1.00 91.69 115 CYS A C 1
ATOM 887 O O . CYS A 1 115 ? -14.781 -8.765 6.039 1.00 91.69 115 CYS A O 1
ATOM 889 N N . ASN A 1 116 ? -15.588 -7.223 7.443 1.00 93.62 116 ASN A N 1
ATOM 890 C CA . ASN A 1 116 ? -15.866 -6.214 6.430 1.00 93.62 116 ASN A CA 1
ATOM 891 C C . ASN A 1 116 ? -15.274 -4.863 6.839 1.00 93.62 116 ASN A C 1
ATOM 893 O O . ASN A 1 116 ? -14.959 -4.628 8.008 1.00 93.62 116 ASN A O 1
ATOM 897 N N . VAL A 1 117 ? -15.107 -3.975 5.860 1.00 96.94 117 VAL A N 1
ATOM 898 C CA . VAL A 1 117 ? -14.642 -2.605 6.094 1.00 96.94 117 VAL A CA 1
ATOM 899 C C . VAL A 1 117 ? -15.843 -1.670 6.096 1.00 96.94 117 VAL A C 1
ATOM 901 O O . VAL A 1 117 ? -16.570 -1.590 5.107 1.00 96.94 117 VAL A O 1
ATOM 904 N N . LEU A 1 118 ? -16.028 -0.951 7.199 1.00 96.94 118 LEU A N 1
ATOM 905 C CA . LEU A 1 118 ? -17.084 0.035 7.364 1.00 96.94 118 LEU A CA 1
ATOM 906 C C . LEU A 1 118 ? -16.659 1.376 6.745 1.00 96.94 118 LEU A C 1
ATOM 908 O O . LEU A 1 118 ? -15.603 1.920 7.064 1.00 96.94 118 LEU A O 1
ATOM 912 N N . ARG A 1 119 ? -17.497 1.909 5.858 1.00 97.62 119 ARG A N 1
ATOM 913 C CA . ARG A 1 119 ? -17.259 3.131 5.074 1.00 97.62 119 ARG A CA 1
ATOM 914 C C . ARG A 1 119 ? -18.523 4.000 5.043 1.00 97.62 119 ARG A C 1
ATOM 916 O O . ARG A 1 119 ? -19.605 3.438 5.224 1.00 97.62 119 ARG A O 1
ATOM 923 N N . PRO A 1 120 ? -18.434 5.319 4.799 1.00 97.69 120 PRO A N 1
ATOM 924 C CA . PRO A 1 120 ? -17.243 6.173 4.845 1.00 97.69 120 PRO A CA 1
ATOM 925 C C . PRO A 1 120 ? -17.070 6.785 6.247 1.00 97.69 120 PRO A C 1
ATOM 927 O O . PRO A 1 120 ? -17.690 7.796 6.576 1.00 97.69 120 PRO A O 1
ATOM 930 N N . TRP A 1 121 ? -16.248 6.178 7.104 1.00 98.38 121 TRP A N 1
ATOM 931 C CA . TRP A 1 121 ? -16.081 6.608 8.499 1.00 98.38 121 TRP A CA 1
ATOM 932 C C . TRP A 1 121 ? -14.670 7.123 8.771 1.00 98.38 121 TRP A C 1
ATOM 934 O O . TRP A 1 121 ? -13.680 6.453 8.483 1.00 98.38 121 TRP A O 1
ATOM 944 N N . ALA A 1 122 ? -14.583 8.306 9.377 1.00 97.25 122 ALA A N 1
ATOM 945 C CA . ALA A 1 122 ? -13.338 8.932 9.801 1.00 97.25 122 ALA A CA 1
ATOM 946 C C . ALA A 1 122 ? -13.131 8.845 11.312 1.00 97.25 122 ALA A C 1
ATOM 948 O O . ALA A 1 122 ? -14.057 9.034 12.099 1.00 97.25 122 ALA A O 1
ATOM 949 N N . PHE A 1 123 ? -11.875 8.645 11.701 1.00 98.38 123 PHE A N 1
ATOM 950 C CA . PHE A 1 123 ? -11.402 8.865 13.063 1.00 98.38 123 PHE A CA 1
ATOM 951 C C . PHE A 1 123 ? -11.421 10.363 13.411 1.00 98.38 123 PHE A C 1
ATOM 953 O O . PHE A 1 123 ? -10.962 11.179 12.613 1.00 98.38 123 PHE A O 1
ATOM 960 N N . GLN A 1 124 ? -11.898 10.708 14.611 1.00 97.81 124 GLN A N 1
ATOM 961 C CA . GLN A 1 124 ? -11.891 12.083 15.134 1.00 97.81 124 GLN A CA 1
ATOM 962 C C . GLN A 1 124 ? -11.001 12.231 16.373 1.00 97.81 124 GLN A C 1
ATOM 964 O O . GLN A 1 124 ? -10.169 13.134 16.448 1.00 97.81 124 GLN A O 1
ATOM 969 N N . SER A 1 125 ? -11.171 11.347 17.354 1.00 97.88 125 SER A N 1
ATOM 970 C CA . SER A 1 125 ? -10.413 11.363 18.606 1.00 97.88 125 SER A CA 1
ATOM 971 C C . SER A 1 125 ? -10.453 10.001 19.287 1.00 97.88 125 SER A C 1
ATOM 973 O O . SER A 1 125 ? -11.268 9.140 18.940 1.00 97.88 125 SER A O 1
ATOM 975 N N . PHE A 1 126 ? -9.601 9.814 20.291 1.00 97.44 126 PHE A N 1
ATOM 976 C CA . PHE A 1 126 ? -9.827 8.778 21.286 1.00 97.44 126 PHE A CA 1
ATOM 977 C C . PHE A 1 126 ? -9.491 9.279 22.688 1.00 97.44 126 PHE A C 1
ATOM 979 O O . PHE A 1 126 ? -8.639 10.146 22.861 1.00 97.44 126 PHE A O 1
ATOM 986 N N . ASP A 1 127 ? -10.121 8.664 23.678 1.00 94.88 127 ASP A N 1
ATOM 987 C CA . ASP A 1 127 ? -9.788 8.807 25.089 1.00 94.88 127 ASP A CA 1
ATOM 988 C C . ASP A 1 127 ? -9.480 7.426 25.668 1.00 94.88 127 ASP A C 1
ATOM 990 O O . ASP A 1 127 ? -10.089 6.425 25.277 1.00 94.88 127 ASP A O 1
ATOM 994 N N . ILE A 1 128 ? -8.540 7.364 26.607 1.00 92.69 128 ILE A N 1
ATOM 995 C CA . ILE A 1 128 ? -8.232 6.141 27.352 1.00 92.69 128 ILE A CA 1
ATOM 996 C C . ILE A 1 128 ? -8.837 6.306 28.745 1.00 92.69 128 ILE A C 1
ATOM 998 O O . ILE A 1 128 ? -8.443 7.192 29.503 1.00 92.69 128 ILE A O 1
ATOM 1002 N N . ALA A 1 129 ? -9.844 5.490 29.049 1.00 87.00 129 ALA A N 1
ATOM 1003 C CA . ALA A 1 129 ? -10.440 5.401 30.375 1.00 87.00 129 ALA A CA 1
ATOM 1004 C C . ALA A 1 129 ? -9.466 4.747 31.376 1.00 87.00 129 ALA A C 1
ATOM 1006 O O . ALA A 1 129 ? -8.342 4.397 31.032 1.00 87.00 129 ALA A O 1
ATOM 1007 N N . SER A 1 130 ? -9.883 4.586 32.631 1.00 80.44 130 SER A N 1
ATOM 1008 C CA . SER A 1 130 ? -9.036 3.964 33.653 1.00 80.44 130 SER A CA 1
ATOM 1009 C C . SER A 1 130 ? -8.660 2.516 33.305 1.00 80.44 130 SER A C 1
ATOM 1011 O O . SER A 1 130 ? -9.449 1.781 32.710 1.00 80.44 130 SER A O 1
ATOM 1013 N N . ASP A 1 131 ? -7.479 2.087 33.760 1.00 74.06 131 ASP A N 1
ATOM 1014 C CA . ASP A 1 131 ? -6.868 0.777 33.456 1.00 74.06 131 ASP A CA 1
ATOM 1015 C C . ASP A 1 131 ? -7.707 -0.448 33.880 1.00 74.06 131 ASP A C 1
ATOM 1017 O O . ASP A 1 131 ? -7.395 -1.579 33.514 1.00 74.06 131 ASP A O 1
ATOM 1021 N N . ASN A 1 132 ? -8.785 -0.238 34.641 1.00 83.06 132 ASN A N 1
ATOM 1022 C CA . ASN A 1 132 ? -9.675 -1.296 35.117 1.00 83.06 132 ASN A CA 1
ATOM 1023 C C . ASN A 1 132 ? -10.856 -1.585 34.167 1.00 83.06 132 ASN A C 1
ATOM 1025 O O . ASN A 1 132 ? -11.639 -2.496 34.441 1.00 83.06 132 ASN A O 1
ATOM 1029 N N . GLU A 1 133 ? -11.037 -0.820 33.084 1.00 91.00 133 GLU A N 1
ATOM 1030 C CA . GLU A 1 133 ? -12.070 -1.105 32.081 1.00 91.00 133 GLU A CA 1
ATOM 1031 C C . GLU A 1 133 ? -11.609 -2.182 31.084 1.00 91.00 133 GLU A C 1
ATOM 1033 O O . GLU A 1 133 ? -10.514 -2.106 30.537 1.00 91.00 133 GLU A O 1
ATOM 1038 N N . GLU A 1 134 ? -12.475 -3.156 30.769 1.00 91.69 134 GLU A N 1
ATOM 1039 C CA . GLU A 1 134 ? -12.148 -4.198 29.779 1.00 91.69 134 GLU A CA 1
ATOM 1040 C C . GLU A 1 134 ? -11.924 -3.625 28.364 1.00 91.69 134 GLU A C 1
ATOM 1042 O O . GLU A 1 134 ? -11.103 -4.147 27.615 1.00 91.69 134 GLU A O 1
ATOM 1047 N N . TYR A 1 135 ? -12.634 -2.553 27.999 1.00 94.69 135 TYR A N 1
ATOM 1048 C CA . TYR A 1 135 ? -12.500 -1.840 26.722 1.00 94.69 135 TYR A CA 1
ATOM 1049 C C . TYR A 1 135 ? -12.207 -0.357 27.003 1.00 94.69 135 TYR A C 1
ATOM 1051 O O . TYR A 1 135 ? -13.131 0.466 26.944 1.00 94.69 135 TYR A O 1
ATOM 1059 N N . PRO A 1 136 ? -10.957 -0.021 27.378 1.00 95.94 136 PRO A N 1
ATOM 1060 C CA . PRO A 1 136 ? -10.621 1.289 27.927 1.00 95.94 136 PRO A CA 1
ATOM 1061 C C . PRO A 1 136 ? -10.536 2.382 26.857 1.00 95.94 136 PRO A C 1
ATOM 1063 O O . PRO A 1 136 ? -10.688 3.556 27.181 1.00 95.94 136 PRO A O 1
ATOM 1066 N N . ILE A 1 137 ? -10.323 2.034 25.585 1.00 96.62 137 ILE A N 1
ATOM 1067 C CA . ILE A 1 137 ? -10.187 3.019 24.506 1.00 96.62 137 ILE A CA 1
ATOM 1068 C C . ILE A 1 137 ? -11.577 3.384 23.992 1.00 96.62 137 ILE A C 1
ATOM 1070 O O . ILE A 1 137 ? -12.292 2.522 23.483 1.00 96.62 137 ILE A O 1
ATOM 1074 N N . ARG A 1 138 ? -11.953 4.659 24.085 1.00 97.25 138 ARG A N 1
ATOM 1075 C CA . ARG A 1 138 ? -13.190 5.215 23.519 1.00 97.25 138 ARG A CA 1
ATOM 1076 C C . ARG A 1 138 ? -12.832 6.020 22.282 1.00 97.25 138 ARG A C 1
ATOM 1078 O O . ARG A 1 138 ? -12.212 7.066 22.401 1.00 97.25 138 ARG A O 1
ATOM 1085 N N . VAL A 1 139 ? -13.189 5.517 21.108 1.00 98.25 139 VAL A N 1
ATOM 1086 C CA . VAL A 1 139 ? -12.872 6.122 19.811 1.00 98.25 139 VAL A CA 1
ATOM 1087 C C . VAL A 1 139 ? -14.100 6.849 19.287 1.00 98.25 139 VAL A C 1
ATOM 1089 O O . VAL A 1 139 ? -15.157 6.237 19.147 1.00 98.25 139 VAL A O 1
ATOM 1092 N N . THR A 1 140 ? -13.952 8.130 18.967 1.00 98.44 140 THR A N 1
ATOM 1093 C CA . THR A 1 140 ? -14.993 8.919 18.304 1.00 98.44 140 THR A CA 1
ATOM 1094 C C . THR A 1 140 ? -14.812 8.815 16.799 1.00 98.44 140 THR A C 1
ATOM 1096 O O . THR A 1 140 ? -13.751 9.160 16.265 1.00 98.44 140 THR A O 1
ATOM 1099 N N . LEU A 1 141 ? -15.853 8.350 16.117 1.00 98.56 141 LEU A N 1
ATOM 1100 C CA . LEU A 1 141 ? -15.919 8.225 14.670 1.00 98.56 141 LEU A CA 1
ATOM 1101 C C . LEU A 1 141 ? -16.983 9.166 14.112 1.00 98.56 141 LEU A C 1
ATOM 1103 O O . LEU A 1 141 ? -18.008 9.401 14.751 1.00 98.56 141 LEU A O 1
ATOM 1107 N N . GLN A 1 142 ? -16.757 9.669 12.903 1.00 98.38 142 GLN A N 1
ATOM 1108 C CA . GLN A 1 142 ? -17.735 10.471 12.178 1.00 98.38 142 GLN A CA 1
ATOM 1109 C C . GLN A 1 142 ? -17.925 9.936 10.763 1.00 98.38 142 GLN A C 1
ATOM 1111 O O . GLN A 1 142 ? -16.954 9.728 10.033 1.00 98.38 142 GLN A O 1
ATOM 1116 N N . ASN A 1 143 ? -19.176 9.728 10.373 1.00 98.31 143 ASN A N 1
ATOM 1117 C CA . ASN A 1 143 ? -19.532 9.353 9.016 1.00 98.31 143 ASN A CA 1
ATOM 1118 C C . ASN A 1 143 ? -19.412 10.573 8.089 1.00 98.31 143 ASN A C 1
ATOM 1120 O O . ASN A 1 143 ? -19.968 11.636 8.371 1.00 98.31 143 ASN A O 1
ATOM 1124 N N . ALA A 1 144 ? -18.687 10.426 6.983 1.00 96.38 144 ALA A N 1
ATOM 1125 C CA . ALA A 1 144 ? -18.385 11.534 6.082 1.00 96.38 144 ALA A CA 1
ATOM 1126 C C . ALA A 1 144 ? -19.591 11.995 5.249 1.00 96.38 144 ALA A C 1
ATOM 1128 O O . ALA A 1 144 ? -19.649 13.162 4.867 1.00 96.38 144 ALA A O 1
ATOM 1129 N N . GLU A 1 145 ? -20.565 11.118 4.996 1.00 96.38 145 GLU A N 1
ATOM 1130 C CA . GLU A 1 145 ? -21.746 11.438 4.189 1.00 96.38 145 GLU A CA 1
ATOM 1131 C C . GLU A 1 145 ? -22.849 12.090 5.019 1.00 96.38 145 GLU A C 1
ATOM 1133 O O . GLU A 1 145 ? -23.327 13.173 4.687 1.00 96.38 145 GLU A O 1
ATOM 1138 N N . ASN A 1 146 ? -23.258 11.444 6.111 1.00 96.94 146 ASN A N 1
ATOM 1139 C CA . ASN A 1 146 ? -24.428 11.864 6.887 1.00 96.94 146 ASN A CA 1
ATOM 1140 C C . ASN A 1 146 ? -24.076 12.599 8.191 1.00 96.94 146 ASN A C 1
ATOM 1142 O O . ASN A 1 146 ? -24.980 12.987 8.929 1.00 96.94 146 ASN A O 1
ATOM 1146 N N . GLN A 1 147 ? -22.782 12.799 8.470 1.00 97.31 147 GLN A N 1
ATOM 1147 C CA . GLN A 1 147 ? -22.267 13.483 9.663 1.00 97.31 147 GLN A CA 1
ATOM 1148 C C . GLN A 1 147 ? -22.635 12.809 10.998 1.00 97.31 147 GLN A C 1
ATOM 1150 O O . GLN A 1 147 ? -22.441 13.415 12.054 1.00 97.31 147 GLN A O 1
ATOM 1155 N N . ALA A 1 148 ? -23.131 11.565 10.981 1.00 98.06 148 ALA A N 1
ATOM 1156 C CA . ALA A 1 148 ? -23.404 10.799 12.191 1.00 98.06 148 ALA A CA 1
ATOM 1157 C C . ALA A 1 148 ? -22.121 10.598 13.000 1.00 98.06 148 ALA A C 1
ATOM 1159 O O . ALA A 1 148 ? -21.053 10.340 12.442 1.00 98.06 148 ALA A O 1
ATOM 1160 N N . VAL A 1 149 ? -22.244 10.704 14.322 1.00 98.31 149 VAL A N 1
ATOM 1161 C CA . VAL A 1 149 ? -21.144 10.496 15.264 1.00 98.31 149 VAL A CA 1
ATOM 1162 C C . VAL A 1 149 ? -21.414 9.226 16.051 1.00 98.31 149 VAL A C 1
ATOM 1164 O O . VAL A 1 149 ? -22.483 9.075 16.641 1.00 98.31 149 VAL A O 1
ATOM 1167 N N . GLU A 1 150 ? -20.427 8.340 16.091 1.00 98.06 150 GLU A N 1
ATOM 1168 C CA . GLU A 1 150 ? -20.471 7.111 16.875 1.00 98.06 150 GLU A CA 1
ATOM 1169 C C . GLU A 1 150 ? -19.264 7.013 17.801 1.00 98.06 150 GLU A C 1
ATOM 1171 O O . GLU A 1 150 ? -18.167 7.474 17.484 1.00 98.06 150 GLU A O 1
ATOM 1176 N N . ILE A 1 151 ? -19.478 6.398 18.964 1.00 97.69 151 ILE A N 1
ATOM 1177 C CA . ILE A 1 151 ? -18.424 6.128 19.939 1.00 97.69 151 ILE A CA 1
ATOM 1178 C C . ILE A 1 151 ? -18.251 4.619 20.039 1.00 97.69 151 ILE A C 1
ATOM 1180 O O . ILE A 1 151 ? -19.160 3.904 20.462 1.00 97.69 151 ILE A O 1
ATOM 1184 N N . VAL A 1 152 ? -17.059 4.141 19.692 1.00 97.12 152 VAL A N 1
ATOM 1185 C CA . VAL A 1 152 ? -16.692 2.724 19.748 1.00 97.12 152 VAL A CA 1
ATOM 1186 C C . VAL A 1 152 ? -15.758 2.490 20.928 1.00 97.12 152 VAL A C 1
ATOM 1188 O O . VAL A 1 152 ? -14.817 3.249 21.145 1.00 97.12 152 VAL A O 1
ATOM 1191 N N . ARG A 1 153 ? -15.993 1.419 21.691 1.00 96.62 153 ARG A N 1
ATOM 1192 C CA . ARG A 1 153 ? -15.091 0.987 22.768 1.00 96.62 153 ARG A CA 1
ATOM 1193 C C . ARG A 1 153 ? -14.214 -0.160 22.286 1.00 96.62 153 ARG A C 1
ATOM 1195 O O . ARG A 1 153 ? -14.728 -1.132 21.738 1.00 96.62 153 ARG A O 1
ATOM 1202 N N . ALA A 1 154 ? -12.907 -0.064 22.501 1.00 96.38 154 ALA A N 1
ATOM 1203 C CA . ALA A 1 154 ? -11.933 -1.035 22.017 1.00 96.38 154 ALA A CA 1
ATOM 1204 C C . ALA A 1 154 ? -10.855 -1.352 23.064 1.00 96.38 154 ALA A C 1
ATOM 1206 O O . ALA A 1 154 ? -10.560 -0.553 23.953 1.00 96.38 154 ALA A O 1
ATOM 1207 N N . LYS A 1 155 ? -10.249 -2.538 22.930 1.00 95.31 155 LYS A N 1
ATOM 1208 C CA . LYS A 1 155 ? -9.020 -2.919 23.653 1.00 95.31 155 LYS A CA 1
ATOM 1209 C C . LYS A 1 155 ? -7.776 -2.340 22.988 1.00 95.31 155 LYS A C 1
ATOM 1211 O O . LYS A 1 155 ? -6.830 -1.960 23.664 1.00 95.31 155 LYS A O 1
ATOM 1216 N N . TYR A 1 156 ? -7.803 -2.264 21.660 1.00 95.56 156 TYR A N 1
ATOM 1217 C CA . TYR A 1 156 ? -6.698 -1.800 20.836 1.00 95.56 156 TYR A CA 1
ATOM 1218 C C . TYR A 1 156 ? -7.223 -0.881 19.737 1.00 95.56 156 TYR A C 1
ATOM 1220 O O . TYR A 1 156 ? -8.266 -1.151 19.144 1.00 95.56 156 TYR A O 1
ATOM 1228 N N . LEU A 1 157 ? -6.468 0.176 19.451 1.00 97.19 157 LEU A N 1
ATOM 1229 C CA . LEU A 1 157 ? -6.652 1.047 18.297 1.00 97.19 157 LEU A CA 1
ATOM 1230 C C . LEU A 1 157 ? -5.365 1.003 17.476 1.00 97.19 157 LEU A C 1
ATOM 1232 O O . LEU A 1 157 ? -4.282 1.228 18.014 1.00 97.19 157 LEU A O 1
ATOM 1236 N N . VAL A 1 158 ? -5.478 0.716 16.180 1.00 97.81 158 VAL A N 1
ATOM 1237 C CA . VAL A 1 158 ? -4.331 0.671 15.267 1.00 97.81 158 VAL A CA 1
ATOM 1238 C C . VAL A 1 158 ? -4.564 1.654 14.125 1.00 97.81 158 VAL A C 1
ATOM 1240 O O . VAL A 1 158 ? -5.491 1.487 13.336 1.00 97.81 158 VAL A O 1
ATOM 1243 N N . GLY A 1 159 ? -3.720 2.684 14.038 1.00 97.19 159 GLY A N 1
ATOM 1244 C CA . GLY A 1 159 ? -3.749 3.659 12.946 1.00 97.19 159 GLY A CA 1
ATOM 1245 C C . GLY A 1 159 ? -3.085 3.106 11.685 1.00 97.19 159 GLY A C 1
ATOM 1246 O O . GLY A 1 159 ? -1.868 2.935 11.644 1.00 97.19 159 GLY A O 1
ATOM 1247 N N . CYS A 1 160 ? -3.879 2.821 10.652 1.00 96.94 160 CYS A N 1
ATOM 1248 C CA . CYS A 1 160 ? -3.414 2.448 9.306 1.00 96.94 160 CYS A CA 1
ATOM 1249 C C . CYS A 1 160 ? -3.917 3.442 8.239 1.00 96.94 160 CYS A C 1
ATOM 1251 O O . CYS A 1 160 ? -4.170 3.076 7.096 1.00 96.94 160 CYS A O 1
ATOM 1253 N N . ASP A 1 161 ? -4.061 4.708 8.623 1.00 95.75 161 ASP A N 1
ATOM 1254 C CA . ASP A 1 161 ? -4.723 5.808 7.908 1.00 95.75 161 ASP A CA 1
ATOM 1255 C C . ASP A 1 161 ? -3.752 6.710 7.110 1.00 95.75 161 ASP A C 1
ATOM 1257 O O . ASP A 1 161 ? -4.046 7.854 6.763 1.00 95.75 161 ASP A O 1
ATOM 1261 N N . GLY A 1 162 ? -2.584 6.166 6.755 1.00 93.38 162 GLY A N 1
ATOM 1262 C CA . GLY A 1 162 ? -1.675 6.732 5.756 1.00 93.38 162 GLY A CA 1
ATOM 1263 C C . GLY A 1 162 ? -0.833 7.934 6.210 1.00 93.38 162 GLY A C 1
ATOM 1264 O O . GLY A 1 162 ? -0.678 8.240 7.391 1.00 93.38 162 GLY A O 1
ATOM 1265 N N . GLY A 1 163 ? -0.230 8.631 5.238 1.00 91.44 163 GLY A N 1
ATOM 1266 C CA . GLY A 1 163 ? 0.738 9.708 5.501 1.00 91.44 163 GLY A CA 1
ATOM 1267 C C . GLY A 1 163 ? 0.166 10.901 6.279 1.00 91.44 163 GLY A C 1
ATOM 1268 O O . GLY A 1 163 ? 0.890 11.536 7.044 1.00 91.44 163 GLY A O 1
ATOM 1269 N N . ARG A 1 164 ? -1.142 11.162 6.160 1.00 92.25 164 ARG A N 1
ATOM 1270 C CA . ARG A 1 164 ? -1.879 12.201 6.905 1.00 92.25 164 ARG A CA 1
ATOM 1271 C C . ARG A 1 164 ? -2.721 11.613 8.046 1.00 92.25 164 ARG A C 1
ATOM 1273 O O . ARG A 1 164 ? -3.811 12.105 8.302 1.00 92.25 164 ARG A O 1
ATOM 1280 N N . SER A 1 165 ? -2.212 10.560 8.687 1.00 96.31 165 SER A N 1
ATOM 1281 C CA . SER A 1 165 ? -2.882 9.849 9.778 1.00 96.31 165 SER A CA 1
ATOM 1282 C C . SER A 1 165 ? -3.442 10.799 10.843 1.00 96.31 165 SER A C 1
ATOM 1284 O O . SER A 1 165 ? -2.685 11.522 11.498 1.00 96.31 165 SER A O 1
ATOM 1286 N N . GLY A 1 166 ? -4.763 10.769 11.022 1.00 96.19 166 GLY A N 1
ATOM 1287 C CA . GLY A 1 166 ? -5.463 11.477 12.088 1.00 96.19 166 GLY A CA 1
ATOM 1288 C C . GLY A 1 166 ? -5.140 10.872 13.451 1.00 96.19 166 GLY A C 1
ATOM 1289 O O . GLY A 1 166 ? -4.951 11.611 14.414 1.00 96.19 166 GLY A O 1
ATOM 1290 N N . VAL A 1 167 ? -4.962 9.545 13.520 1.00 97.25 167 VAL A N 1
ATOM 1291 C CA . VAL A 1 167 ? -4.530 8.861 14.753 1.00 97.25 167 VAL A CA 1
ATOM 1292 C C . VAL A 1 167 ? -3.161 9.374 15.204 1.00 97.25 167 VAL A C 1
ATOM 1294 O O . VAL A 1 167 ? -2.987 9.739 16.366 1.00 97.25 167 VAL A O 1
ATOM 1297 N N . ARG A 1 168 ? -2.190 9.464 14.285 1.00 96.62 168 ARG A N 1
ATOM 1298 C CA . ARG A 1 168 ? -0.852 9.992 14.584 1.00 96.62 168 ARG A CA 1
ATOM 1299 C C . ARG A 1 168 ? -0.899 11.464 14.990 1.00 96.62 168 ARG A C 1
ATOM 1301 O O . ARG A 1 168 ? -0.312 11.816 16.003 1.00 96.62 168 ARG A O 1
ATOM 1308 N N . GLN A 1 169 ? -1.608 12.311 14.243 1.00 95.81 169 GLN A N 1
ATOM 1309 C CA . GLN A 1 169 ? -1.727 13.740 14.570 1.00 95.81 169 GLN A CA 1
ATOM 1310 C C . GLN A 1 169 ? -2.373 13.968 15.944 1.00 95.81 169 GLN A C 1
ATOM 1312 O O . GLN A 1 169 ? -1.969 14.869 16.680 1.00 95.81 169 GLN A O 1
ATOM 1317 N N . PHE A 1 170 ? -3.346 13.134 16.321 1.00 96.75 170 PHE A N 1
ATOM 1318 C CA . PHE A 1 170 ? -3.940 13.170 17.653 1.00 96.75 170 PHE A CA 1
ATOM 1319 C C . PHE A 1 170 ? -2.914 12.812 18.736 1.00 96.75 170 PHE A C 1
ATOM 1321 O O . PHE A 1 170 ? -2.777 13.539 19.719 1.00 96.75 170 PHE A O 1
ATOM 1328 N N . LEU A 1 171 ? -2.140 11.740 18.533 1.00 95.56 171 LEU A N 1
ATOM 1329 C CA . LEU A 1 171 ? -1.047 11.348 19.429 1.00 95.56 171 LEU A CA 1
ATOM 1330 C C . LEU A 1 171 ? 0.024 12.442 19.563 1.00 95.56 171 LEU A C 1
ATOM 1332 O O . LEU A 1 171 ? 0.489 12.704 20.671 1.00 95.56 171 LEU A O 1
ATOM 1336 N N . GLU A 1 172 ? 0.391 13.110 18.470 1.00 94.81 172 GLU A N 1
ATOM 1337 C CA . GLU A 1 172 ? 1.351 14.221 18.494 1.00 94.81 172 GLU A CA 1
ATOM 1338 C C . GLU A 1 172 ? 0.835 15.384 19.346 1.00 94.81 172 GLU A C 1
ATOM 1340 O O . GLU A 1 172 ? 1.524 15.880 20.238 1.00 94.81 172 GLU A O 1
ATOM 1345 N N . LYS A 1 173 ? -0.422 15.777 19.125 1.00 95.00 173 LYS A N 1
ATOM 1346 C CA . LYS A 1 173 ? -1.038 16.917 19.807 1.00 95.00 173 LYS A CA 1
ATOM 1347 C C . LYS A 1 173 ? -1.330 16.661 21.288 1.00 95.00 173 LYS A C 1
ATOM 1349 O O . LYS A 1 173 ? -1.237 17.592 22.085 1.00 95.00 173 LYS A O 1
ATOM 1354 N N . HIS A 1 174 ? -1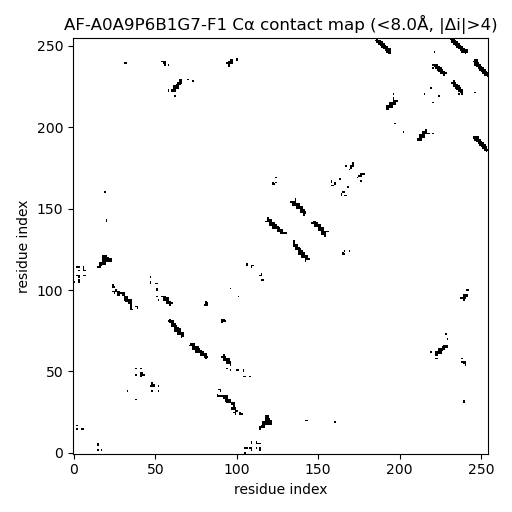.721 15.440 21.650 1.00 94.81 174 HIS A N 1
ATOM 1355 C CA . HIS A 1 174 ? -2.280 15.140 22.975 1.00 94.81 174 HIS A CA 1
ATOM 1356 C C . HIS A 1 174 ? -1.406 14.228 23.844 1.00 94.81 174 HIS A C 1
ATOM 1358 O O . HIS A 1 174 ? -1.592 14.201 25.058 1.00 94.81 174 HIS A O 1
ATOM 1364 N N . HIS A 1 175 ? -0.440 13.511 23.261 1.00 91.75 175 HIS A N 1
ATOM 1365 C CA . HIS A 1 175 ? 0.351 12.494 23.966 1.00 91.75 175 HIS A CA 1
ATOM 1366 C C . HIS A 1 175 ? 1.871 12.638 23.775 1.00 91.75 175 HIS A C 1
ATOM 1368 O O . HIS A 1 175 ? 2.621 11.744 24.159 1.00 91.75 175 HIS A O 1
ATOM 1374 N N . GLY A 1 176 ? 2.341 13.760 23.218 1.00 91.88 176 GLY A N 1
ATOM 1375 C CA . GLY A 1 176 ? 3.771 14.076 23.136 1.00 91.88 176 GLY A CA 1
ATOM 1376 C C . GLY A 1 176 ? 4.556 13.218 22.141 1.00 91.88 176 GLY A C 1
ATOM 1377 O O . GLY A 1 176 ? 5.772 13.086 22.275 1.00 91.88 176 GLY A O 1
ATOM 1378 N N . PHE A 1 177 ? 3.876 12.623 21.159 1.00 92.06 177 PHE A N 1
ATOM 1379 C CA . PHE A 1 177 ? 4.543 11.981 20.028 1.00 92.06 177 PHE A CA 1
ATOM 1380 C C . PHE A 1 177 ? 5.041 13.034 19.029 1.00 92.06 177 PHE A C 1
ATOM 1382 O O . PHE A 1 177 ? 4.530 14.148 18.968 1.00 92.06 177 PHE A O 1
ATOM 1389 N N . GLU A 1 178 ? 6.039 12.685 18.224 1.00 91.56 178 GLU A N 1
ATOM 1390 C CA . GLU A 1 178 ? 6.573 13.584 17.201 1.00 91.56 178 GLU A CA 1
ATOM 1391 C C . GLU A 1 178 ? 7.001 12.777 15.972 1.00 91.56 178 GLU A C 1
ATOM 1393 O O . GLU A 1 178 ? 7.861 11.896 16.063 1.00 91.56 178 GLU A O 1
ATOM 1398 N N . MET A 1 179 ? 6.427 13.084 14.806 1.00 90.25 179 MET A N 1
ATOM 1399 C CA . MET A 1 179 ? 6.940 12.601 13.527 1.00 90.25 179 MET A CA 1
ATOM 1400 C C . MET A 1 179 ? 8.062 13.518 13.042 1.00 90.25 179 MET A C 1
ATOM 1402 O O . MET A 1 179 ? 7.821 14.589 12.488 1.00 90.25 179 MET A O 1
ATOM 1406 N N . LYS A 1 180 ? 9.305 13.067 13.209 1.00 91.31 180 LYS A N 1
ATOM 1407 C CA . LYS A 1 180 ? 10.481 13.758 12.671 1.00 91.31 180 LYS A CA 1
ATOM 1408 C C . LYS A 1 180 ? 10.682 13.393 11.207 1.00 91.31 180 LYS A C 1
ATOM 1410 O O . LYS A 1 180 ? 10.796 12.216 10.870 1.00 91.31 180 LYS A O 1
ATOM 1415 N N . GLY A 1 181 ? 10.756 14.399 10.348 1.00 87.19 181 GLY A N 1
ATOM 1416 C CA . GLY A 1 181 ? 11.047 14.225 8.932 1.00 87.19 181 GLY A CA 1
ATOM 1417 C C . GLY A 1 181 ? 11.345 15.557 8.259 1.00 87.19 181 GLY A C 1
ATOM 1418 O O . GLY A 1 181 ? 10.864 16.602 8.691 1.00 87.19 181 GLY A O 1
ATOM 1419 N N . GLU A 1 182 ? 12.132 15.499 7.194 1.00 86.25 182 GLU A N 1
ATOM 1420 C CA . GLU A 1 182 ? 12.408 16.632 6.317 1.00 86.25 182 GLU A CA 1
ATOM 1421 C C . GLU A 1 182 ? 11.758 16.375 4.959 1.00 86.25 182 GLU A C 1
ATOM 1423 O O . GLU A 1 182 ? 11.695 15.237 4.487 1.00 86.25 182 GLU A O 1
ATOM 1428 N N . TRP A 1 183 ? 11.262 17.436 4.331 1.00 79.69 183 TRP A N 1
ATOM 1429 C CA . TRP A 1 183 ? 10.761 17.365 2.965 1.00 79.69 183 TRP A CA 1
ATOM 1430 C C . TRP A 1 183 ? 11.898 17.643 1.988 1.00 79.69 183 TRP A C 1
ATOM 1432 O O . TRP A 1 183 ? 12.751 18.492 2.242 1.00 79.69 183 TRP A O 1
ATOM 1442 N N . VAL A 1 184 ? 11.882 16.950 0.852 1.00 80.81 184 VAL A N 1
ATOM 1443 C CA . VAL A 1 184 ? 12.777 17.219 -0.278 1.00 80.81 184 VAL A CA 1
ATOM 1444 C C . VAL A 1 184 ? 11.976 17.830 -1.422 1.00 80.81 184 VAL A C 1
ATOM 1446 O O . VAL A 1 184 ? 10.860 17.391 -1.703 1.00 80.81 184 VAL A O 1
ATOM 1449 N N . ASP A 1 185 ? 12.542 18.841 -2.081 1.00 77.50 185 ASP A N 1
ATOM 1450 C CA . ASP A 1 185 ? 11.903 19.552 -3.196 1.00 77.50 185 ASP A CA 1
ATOM 1451 C C . ASP A 1 185 ? 12.146 18.822 -4.525 1.00 77.50 185 ASP A C 1
ATOM 1453 O O . ASP A 1 185 ? 12.830 19.284 -5.435 1.00 77.50 185 ASP A O 1
ATOM 1457 N N . THR A 1 186 ? 11.662 17.586 -4.583 1.00 75.62 186 THR A N 1
ATOM 1458 C CA . THR A 1 186 ? 11.846 16.668 -5.706 1.00 75.62 186 THR A CA 1
ATOM 1459 C C . THR A 1 186 ? 10.466 16.265 -6.201 1.00 75.62 186 THR A C 1
ATOM 1461 O O . THR A 1 186 ? 9.745 15.526 -5.527 1.00 75.62 186 THR A O 1
ATOM 1464 N N . LEU A 1 187 ? 10.089 16.753 -7.383 1.00 78.00 187 LEU A N 1
ATOM 1465 C CA . LEU A 1 187 ? 8.801 16.447 -7.997 1.00 78.00 187 LEU A CA 1
ATOM 1466 C C . LEU A 1 187 ? 8.928 15.257 -8.946 1.00 78.00 187 LEU A C 1
ATOM 1468 O O . LEU A 1 187 ? 9.818 15.227 -9.794 1.00 78.00 187 LEU A O 1
ATOM 1472 N N . TRP A 1 188 ? 7.980 14.329 -8.837 1.00 79.19 188 TRP A N 1
ATOM 1473 C CA . TRP A 1 188 ? 7.815 13.216 -9.761 1.00 79.19 188 TRP A CA 1
ATOM 1474 C C . TRP A 1 188 ? 6.370 13.158 -10.263 1.00 79.19 188 TRP A C 1
ATOM 1476 O O . TRP A 1 188 ? 5.430 13.255 -9.474 1.00 79.19 188 TRP A O 1
ATOM 1486 N N . GLY A 1 189 ? 6.193 12.989 -11.574 1.00 80.31 189 GLY A N 1
ATOM 1487 C CA . GLY A 1 189 ? 4.922 12.545 -12.158 1.00 80.31 189 GLY A CA 1
ATOM 1488 C C . GLY A 1 189 ? 4.817 11.020 -12.136 1.00 80.31 189 GLY A C 1
ATOM 1489 O O . GLY A 1 189 ? 5.839 10.360 -12.034 1.00 80.31 189 GLY A O 1
ATOM 1490 N N . ALA A 1 190 ? 3.613 10.464 -12.224 1.00 81.56 190 ALA A N 1
ATOM 1491 C CA . ALA A 1 190 ? 3.391 9.043 -12.489 1.00 81.56 190 ALA A CA 1
ATOM 1492 C C . ALA A 1 190 ? 2.258 8.924 -13.513 1.00 81.56 190 ALA A C 1
ATOM 1494 O O . ALA A 1 190 ? 1.297 9.694 -13.458 1.00 81.56 190 ALA A O 1
ATOM 1495 N N . ILE A 1 191 ? 2.395 8.005 -14.463 1.00 81.19 191 ILE A N 1
ATOM 1496 C CA . ILE A 1 191 ? 1.432 7.776 -15.544 1.00 81.19 191 ILE A CA 1
ATOM 1497 C C . ILE A 1 191 ? 1.260 6.271 -15.656 1.00 81.19 191 ILE A C 1
ATOM 1499 O O . ILE A 1 191 ? 2.253 5.601 -15.856 1.00 81.19 191 ILE A O 1
ATOM 1503 N N . ASP A 1 192 ? 0.040 5.748 -15.595 1.00 78.00 192 ASP A N 1
ATOM 1504 C CA . ASP A 1 192 ? -0.239 4.361 -15.970 1.00 78.00 192 ASP A CA 1
ATOM 1505 C C . ASP A 1 192 ? -0.781 4.340 -17.404 1.00 78.00 192 ASP A C 1
ATOM 1507 O O . ASP A 1 192 ? -1.795 4.973 -17.696 1.00 78.00 192 ASP A O 1
ATOM 1511 N N . ALA A 1 193 ? -0.116 3.621 -18.309 1.00 75.25 193 ALA A N 1
ATOM 1512 C CA . ALA A 1 193 ? -0.543 3.499 -19.702 1.00 75.25 193 ALA A CA 1
ATOM 1513 C C . ALA A 1 193 ? -0.277 2.095 -20.243 1.00 75.25 193 ALA A C 1
ATOM 1515 O O . ALA A 1 193 ? 0.803 1.550 -20.011 1.00 75.25 193 ALA A O 1
ATOM 1516 N N . GLY A 1 194 ? -1.231 1.535 -20.993 1.00 73.50 194 GLY A N 1
ATOM 1517 C CA . GLY A 1 194 ? -1.012 0.289 -21.724 1.00 73.50 194 GLY A CA 1
ATOM 1518 C C . GLY A 1 194 ? 0.088 0.478 -22.767 1.00 73.50 194 GLY A C 1
ATOM 1519 O O . GLY A 1 194 ? 0.139 1.519 -23.414 1.00 73.50 194 GLY A O 1
ATOM 1520 N N . ALA A 1 195 ? 0.977 -0.501 -22.936 1.00 68.69 195 ALA A N 1
ATOM 1521 C CA . ALA A 1 195 ? 2.107 -0.369 -23.855 1.00 68.69 195 ALA A CA 1
ATOM 1522 C C . ALA A 1 195 ? 2.310 -1.586 -24.771 1.00 68.69 195 ALA A C 1
ATOM 1524 O O . ALA A 1 195 ? 2.194 -2.741 -24.345 1.00 68.69 195 ALA A O 1
ATOM 1525 N N . GLN A 1 196 ? 2.684 -1.324 -26.026 1.00 68.19 196 GLN A N 1
ATOM 1526 C CA . GLN A 1 196 ? 2.992 -2.329 -27.043 1.00 68.19 196 GLN A CA 1
ATOM 1527 C C . GLN A 1 196 ? 4.379 -2.079 -27.648 1.00 68.19 196 GLN A C 1
ATOM 1529 O O . GLN A 1 196 ? 4.711 -0.966 -28.055 1.00 68.19 196 GLN A O 1
ATOM 1534 N N . ILE A 1 197 ? 5.191 -3.140 -27.725 1.00 66.62 197 ILE A N 1
ATOM 1535 C CA . ILE A 1 197 ? 6.488 -3.083 -28.408 1.00 66.62 197 ILE A CA 1
ATOM 1536 C C . ILE A 1 197 ? 6.238 -3.144 -29.914 1.00 66.62 197 ILE A C 1
ATOM 1538 O O . ILE A 1 197 ? 5.662 -4.118 -30.399 1.00 66.62 197 ILE A O 1
ATOM 1542 N N . THR A 1 198 ? 6.709 -2.142 -30.649 1.00 63.38 198 THR A N 1
ATOM 1543 C CA . THR A 1 198 ? 6.639 -2.101 -32.115 1.00 63.38 198 THR A CA 1
ATOM 1544 C C . THR A 1 198 ? 8.017 -2.316 -32.730 1.00 63.38 198 THR A C 1
ATOM 1546 O O . THR A 1 198 ? 9.005 -1.756 -32.264 1.00 63.38 198 THR A O 1
ATOM 1549 N N . THR A 1 199 ? 8.090 -3.090 -33.814 1.00 56.41 199 THR A N 1
ATOM 1550 C CA . THR A 1 199 ? 9.260 -3.100 -34.713 1.00 56.41 199 THR A CA 1
ATOM 1551 C C . THR A 1 199 ? 8.967 -2.235 -35.942 1.00 56.41 199 THR A C 1
ATOM 1553 O O . THR A 1 199 ? 7.799 -2.027 -36.277 1.00 56.41 199 THR A O 1
ATOM 1556 N N . PHE A 1 200 ? 9.997 -1.767 -36.660 1.00 51.53 200 PHE A N 1
ATOM 1557 C CA . PHE A 1 200 ? 9.835 -0.970 -37.893 1.00 51.53 200 PHE A CA 1
ATOM 1558 C C . PHE A 1 200 ? 8.888 -1.608 -38.936 1.00 51.53 200 PHE A C 1
ATOM 1560 O O . PHE A 1 200 ? 8.324 -0.899 -39.761 1.00 51.53 200 PHE A O 1
ATOM 1567 N N . SER A 1 201 ? 8.673 -2.929 -38.885 1.00 49.94 201 SER A N 1
ATOM 1568 C CA . SER A 1 201 ? 7.795 -3.673 -39.802 1.00 49.94 201 SER A CA 1
ATOM 1569 C C . SER A 1 201 ? 6.301 -3.681 -39.435 1.00 49.94 201 SER A C 1
ATOM 1571 O O . SER A 1 201 ? 5.482 -4.110 -40.240 1.00 49.94 201 SER 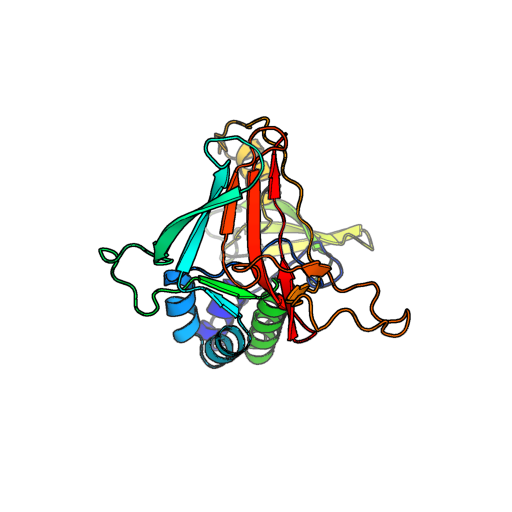A O 1
ATOM 1573 N N . THR A 1 202 ? 5.933 -3.217 -38.236 1.00 52.75 202 THR A N 1
ATOM 1574 C CA . THR A 1 202 ? 4.569 -3.342 -37.675 1.00 52.75 202 THR A CA 1
ATOM 1575 C C . THR A 1 202 ? 3.781 -2.032 -37.619 1.00 52.75 202 THR A C 1
ATOM 1577 O O . THR A 1 202 ? 2.696 -1.997 -37.048 1.00 52.75 202 THR A O 1
ATOM 1580 N N . LEU A 1 203 ? 4.282 -0.957 -38.234 1.00 50.56 203 LEU A N 1
ATOM 1581 C CA . LEU A 1 203 ? 3.542 0.301 -38.397 1.00 50.56 203 LEU A CA 1
ATOM 1582 C C . LEU A 1 203 ? 2.536 0.191 -39.559 1.00 50.56 203 LEU A C 1
ATOM 1584 O O . LEU A 1 203 ? 2.594 0.954 -40.520 1.00 50.56 203 LEU A O 1
ATOM 1588 N N . ALA A 1 204 ? 1.638 -0.794 -39.508 1.00 48.59 204 ALA A N 1
ATOM 1589 C CA . ALA A 1 204 ? 0.433 -0.753 -40.328 1.00 48.59 204 ALA A CA 1
ATOM 1590 C C . ALA A 1 204 ? -0.571 0.199 -39.647 1.00 48.59 204 ALA A C 1
ATOM 1592 O O . ALA A 1 204 ? -0.639 0.201 -38.414 1.00 48.59 204 ALA A O 1
ATOM 1593 N N . PRO A 1 205 ? -1.337 1.006 -40.399 1.00 46.56 205 PRO A N 1
ATOM 1594 C CA . PRO A 1 205 ? -2.383 1.824 -39.807 1.00 46.56 205 PRO A CA 1
ATOM 1595 C C . PRO A 1 205 ? -3.454 0.887 -39.243 1.00 46.56 205 PRO A C 1
ATOM 1597 O O . PRO A 1 205 ? -4.067 0.125 -39.990 1.00 46.56 205 PRO A O 1
ATOM 1600 N N . THR A 1 206 ? -3.629 0.899 -37.925 1.00 50.53 206 THR A N 1
ATOM 1601 C CA . THR A 1 206 ? -4.746 0.238 -37.249 1.00 50.53 206 THR A CA 1
ATOM 1602 C C . THR A 1 206 ? -5.771 1.286 -36.840 1.00 50.53 206 THR A C 1
ATOM 1604 O O . THR A 1 206 ? -5.405 2.424 -36.563 1.00 50.53 206 THR A O 1
ATOM 1607 N N . ASP A 1 207 ? -7.033 0.865 -36.870 1.00 47.19 207 ASP A N 1
ATOM 1608 C CA . ASP A 1 207 ? -8.255 1.620 -36.575 1.00 47.19 207 ASP A CA 1
ATOM 1609 C C . ASP A 1 207 ? -8.125 2.510 -35.319 1.00 47.19 207 ASP A C 1
ATOM 1611 O O . ASP A 1 207 ? -7.542 2.080 -34.319 1.00 47.19 207 ASP A O 1
ATOM 1615 N N . ASP A 1 208 ? -8.699 3.719 -35.355 1.00 48.44 208 ASP A N 1
ATOM 1616 C CA . ASP A 1 208 ? -8.590 4.803 -34.347 1.00 48.44 208 ASP A CA 1
ATOM 1617 C C . ASP A 1 208 ? -9.124 4.434 -32.935 1.00 48.44 208 ASP A C 1
ATOM 1619 O O . ASP A 1 208 ? -9.161 5.255 -32.022 1.00 48.44 208 ASP A O 1
ATOM 1623 N N . SER A 1 209 ? -9.536 3.184 -32.702 1.00 47.72 209 SER A N 1
ATOM 1624 C CA . SER A 1 209 ? -9.942 2.685 -31.381 1.00 47.72 209 SER A CA 1
ATOM 1625 C C . SER A 1 209 ? -8.770 2.316 -30.453 1.00 47.72 209 SER A C 1
ATOM 1627 O O . SER A 1 209 ? -9.002 1.979 -29.294 1.00 47.72 209 SER A O 1
ATOM 1629 N N . ASP A 1 210 ? -7.529 2.347 -30.951 1.00 51.00 210 ASP A N 1
ATOM 1630 C CA . ASP A 1 210 ? -6.304 1.880 -30.266 1.00 51.00 210 ASP A CA 1
ATOM 1631 C C . ASP A 1 210 ? -5.499 3.018 -29.582 1.00 51.00 210 ASP A C 1
ATOM 1633 O O . ASP A 1 210 ? -4.359 2.828 -29.148 1.00 51.00 210 ASP A O 1
ATOM 1637 N N . ASP A 1 211 ? -6.097 4.209 -29.461 1.00 50.03 211 ASP A N 1
ATOM 1638 C CA . ASP A 1 211 ? -5.475 5.472 -29.011 1.00 50.03 211 ASP A CA 1
ATOM 1639 C C . ASP A 1 211 ? -4.956 5.488 -27.556 1.00 50.03 211 ASP A C 1
ATOM 1641 O O . ASP A 1 211 ? -4.337 6.459 -27.117 1.00 50.03 211 ASP A O 1
ATOM 1645 N N . GLN A 1 212 ? -5.172 4.421 -26.783 1.00 57.66 212 GLN A N 1
ATOM 1646 C CA . GLN A 1 212 ? -4.737 4.327 -25.380 1.00 57.66 212 GLN A CA 1
ATOM 1647 C C . GLN A 1 212 ? -3.475 3.480 -25.166 1.00 57.66 212 GLN A C 1
ATOM 1649 O O . GLN A 1 212 ? -3.066 3.267 -24.021 1.00 57.66 212 GLN A O 1
ATOM 1654 N N . VAL A 1 213 ? -2.846 2.989 -26.240 1.00 70.31 213 VAL A N 1
ATOM 1655 C CA . VAL A 1 213 ? -1.660 2.130 -26.148 1.00 70.31 213 VAL A CA 1
ATOM 1656 C C . VAL A 1 213 ? -0.405 2.872 -26.602 1.00 70.31 213 VAL A C 1
ATOM 1658 O O . VAL A 1 213 ? -0.244 3.235 -27.765 1.00 70.31 213 VAL A O 1
ATOM 1661 N N . VAL A 1 214 ? 0.546 3.040 -25.684 1.00 74.31 214 VAL A N 1
ATOM 1662 C CA . VAL A 1 214 ? 1.875 3.583 -25.972 1.00 74.31 214 VAL A CA 1
ATOM 1663 C C . VAL A 1 214 ? 2.638 2.593 -26.849 1.00 74.31 214 VAL A C 1
ATOM 1665 O O . VAL A 1 214 ? 3.047 1.518 -26.402 1.00 74.31 214 VAL A O 1
ATOM 1668 N N . LYS A 1 215 ? 2.856 2.969 -28.109 1.00 79.88 215 LYS A N 1
ATOM 1669 C CA . LYS A 1 215 ? 3.707 2.237 -29.053 1.00 79.88 215 LYS A CA 1
ATOM 1670 C C . LYS A 1 215 ? 5.150 2.708 -28.892 1.00 79.88 215 LYS A C 1
ATOM 1672 O O . LYS A 1 215 ? 5.433 3.900 -28.988 1.00 79.88 215 LYS A O 1
ATOM 1677 N N . SER A 1 216 ? 6.065 1.783 -28.614 1.00 82.31 216 SER A N 1
ATOM 1678 C CA . SER A 1 216 ? 7.483 2.102 -28.424 1.00 82.31 216 SER A CA 1
ATOM 1679 C C . SER A 1 216 ? 8.381 0.997 -28.971 1.00 82.31 216 SER A C 1
ATOM 1681 O O . SER A 1 216 ? 8.076 -0.189 -28.855 1.00 82.31 216 SER A O 1
ATOM 1683 N N . ASP A 1 217 ? 9.517 1.385 -29.542 1.00 85.69 217 ASP A N 1
ATOM 1684 C CA . ASP A 1 217 ? 10.611 0.494 -29.933 1.00 85.69 217 ASP A CA 1
ATOM 1685 C C . ASP A 1 217 ? 11.677 0.350 -28.828 1.00 85.69 217 ASP A C 1
ATOM 1687 O O . ASP A 1 217 ? 12.698 -0.317 -29.020 1.00 85.69 217 ASP A O 1
ATOM 1691 N N . PHE A 1 218 ? 11.445 0.940 -27.647 1.00 88.31 218 PHE A N 1
ATOM 1692 C CA . PHE A 1 218 ? 12.387 0.881 -26.538 1.00 88.31 218 PHE A CA 1
ATOM 1693 C C . PHE A 1 218 ? 12.592 -0.575 -26.077 1.00 88.31 218 PHE A C 1
ATOM 1695 O O . PHE A 1 218 ? 11.657 -1.233 -25.613 1.00 88.31 218 PHE A O 1
ATOM 1702 N N . PRO A 1 219 ? 13.819 -1.119 -26.140 1.00 89.56 219 PRO A N 1
ATOM 1703 C CA . PRO A 1 219 ? 14.022 -2.565 -26.048 1.00 89.56 219 PRO A CA 1
ATOM 1704 C C . PRO A 1 219 ? 13.845 -3.143 -24.637 1.00 89.56 219 PRO A C 1
ATOM 1706 O O . PRO A 1 219 ? 13.751 -4.359 -24.490 1.00 89.56 219 PRO A O 1
ATOM 1709 N N . ASP A 1 220 ? 13.830 -2.308 -23.593 1.00 89.75 220 ASP A N 1
ATOM 1710 C CA . ASP A 1 220 ? 13.570 -2.735 -22.211 1.00 89.75 220 ASP A CA 1
ATOM 1711 C C . ASP A 1 220 ? 12.194 -2.253 -21.699 1.00 89.75 220 ASP A C 1
ATOM 1713 O O . ASP A 1 220 ? 11.994 -2.165 -20.493 1.00 89.75 220 ASP A O 1
ATOM 1717 N N . LEU A 1 221 ? 11.226 -1.984 -22.589 1.00 85.31 221 LEU A N 1
ATOM 1718 C CA . LEU A 1 221 ? 9.873 -1.511 -22.234 1.00 85.31 221 LEU A CA 1
ATOM 1719 C C . LEU A 1 221 ? 9.146 -2.410 -21.215 1.00 85.31 221 LEU A C 1
ATOM 1721 O O . LEU A 1 221 ? 8.363 -1.933 -20.404 1.00 85.31 221 LEU A O 1
ATOM 1725 N N . ARG A 1 222 ? 9.422 -3.721 -21.239 1.00 84.31 222 ARG A N 1
ATOM 1726 C CA . ARG A 1 222 ? 8.848 -4.725 -20.320 1.00 84.31 222 ARG A CA 1
ATOM 1727 C C . ARG A 1 222 ? 9.714 -5.010 -19.092 1.00 84.31 222 ARG A C 1
ATOM 1729 O O . ARG A 1 222 ? 9.568 -6.055 -18.466 1.00 84.31 222 ARG A O 1
ATOM 1736 N N . LYS A 1 223 ? 10.665 -4.136 -18.771 1.00 87.50 223 LYS A N 1
ATOM 1737 C CA . LYS A 1 223 ? 11.553 -4.293 -17.617 1.00 87.50 223 LYS A CA 1
ATOM 1738 C C . LYS A 1 223 ? 11.509 -3.063 -16.748 1.00 87.50 223 LYS A C 1
ATOM 1740 O O . LYS A 1 223 ? 11.235 -1.965 -17.220 1.00 87.50 223 LYS A O 1
ATOM 1745 N N . ILE A 1 224 ? 11.898 -3.249 -15.492 1.00 91.00 224 ILE A N 1
ATOM 1746 C CA . ILE A 1 224 ? 12.231 -2.108 -14.659 1.00 91.00 224 ILE A CA 1
ATOM 1747 C C . ILE A 1 224 ? 13.461 -1.419 -15.267 1.00 91.00 224 ILE A C 1
ATOM 1749 O O . ILE A 1 224 ? 14.517 -2.043 -15.449 1.00 91.00 224 ILE A O 1
ATOM 1753 N N . ALA A 1 225 ? 13.328 -0.140 -15.601 1.00 92.56 225 ALA A N 1
ATOM 1754 C CA . ALA A 1 225 ? 14.395 0.643 -16.214 1.00 92.56 225 ALA A CA 1
ATOM 1755 C C . ALA A 1 225 ? 14.573 1.978 -15.496 1.00 92.56 225 ALA A C 1
ATOM 1757 O O . ALA A 1 225 ? 13.603 2.679 -15.234 1.00 92.56 225 ALA A O 1
ATOM 1758 N N . ALA A 1 226 ? 15.822 2.338 -15.217 1.00 93.19 226 ALA A N 1
ATOM 1759 C CA . ALA A 1 226 ? 16.200 3.683 -14.805 1.00 93.19 226 ALA A CA 1
ATOM 1760 C C . ALA A 1 226 ? 16.916 4.361 -15.974 1.00 93.19 226 ALA A C 1
ATOM 1762 O O . ALA A 1 226 ? 17.972 3.902 -16.421 1.00 93.19 226 ALA A O 1
ATOM 1763 N N . ILE A 1 227 ? 16.340 5.442 -16.478 1.00 93.19 227 ILE A N 1
ATOM 1764 C CA . ILE A 1 227 ? 16.783 6.144 -17.678 1.00 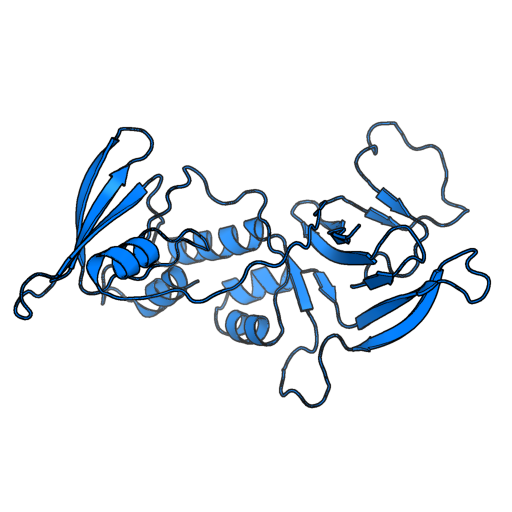93.19 227 ILE A CA 1
ATOM 17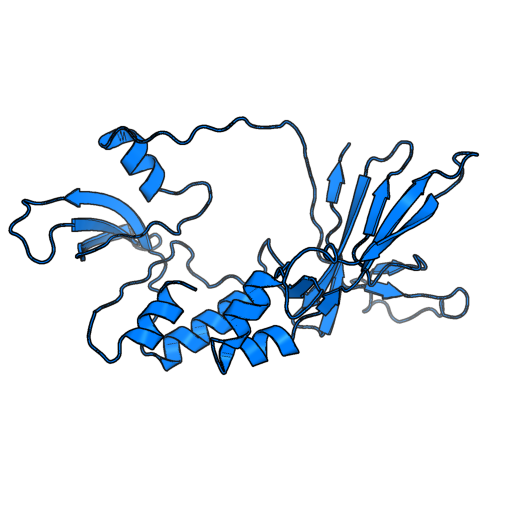65 C C . ILE A 1 227 ? 17.215 7.541 -17.268 1.00 93.19 227 ILE A C 1
ATOM 1767 O O . ILE A 1 227 ? 16.408 8.303 -16.764 1.00 93.19 227 ILE A O 1
ATOM 1771 N N . HIS A 1 228 ? 18.469 7.903 -17.501 1.00 91.56 228 HIS A N 1
ATOM 1772 C CA . HIS A 1 228 ? 18.955 9.262 -17.282 1.00 91.56 228 HIS A CA 1
ATOM 1773 C C . HIS A 1 228 ? 19.206 9.910 -18.634 1.00 91.56 228 HIS A C 1
ATOM 1775 O O . HIS A 1 228 ? 20.005 9.414 -19.429 1.00 91.56 228 HIS A O 1
ATOM 1781 N N . SER A 1 229 ? 18.522 11.016 -18.900 1.00 87.38 229 SER A N 1
ATOM 1782 C CA . SER A 1 229 ? 18.794 11.841 -20.070 1.00 87.38 229 SER A CA 1
ATOM 1783 C C . SER A 1 229 ? 19.780 12.957 -19.719 1.00 87.38 229 SER A C 1
ATOM 1785 O O . SER A 1 229 ? 19.975 13.296 -18.554 1.00 87.38 229 SER A O 1
ATOM 1787 N N . LYS A 1 230 ? 20.415 13.544 -20.736 1.00 86.25 230 LYS A N 1
ATOM 1788 C CA . LYS A 1 230 ? 21.396 14.619 -20.535 1.00 86.25 230 LYS A CA 1
ATOM 1789 C C . LYS A 1 230 ? 20.752 15.935 -20.071 1.00 86.25 230 LYS A C 1
ATOM 1791 O O . LYS A 1 230 ? 21.376 16.680 -19.325 1.00 86.25 230 LYS A O 1
ATOM 1796 N N . HIS A 1 231 ? 19.538 16.225 -20.547 1.00 85.50 231 HIS A N 1
ATOM 1797 C CA . HIS A 1 231 ? 18.896 17.541 -20.413 1.00 85.50 231 HIS A CA 1
ATOM 1798 C C . HIS A 1 231 ? 17.407 17.497 -20.030 1.00 85.50 231 HIS A C 1
ATOM 1800 O O . HIS A 1 231 ? 16.823 18.546 -19.791 1.00 85.50 231 HIS A O 1
ATOM 1806 N N . HIS A 1 232 ? 16.785 16.317 -19.977 1.00 83.44 232 HIS A N 1
ATOM 1807 C CA . HIS A 1 232 ? 15.337 16.151 -19.785 1.00 83.44 232 HIS A CA 1
ATOM 1808 C C . HIS A 1 232 ? 15.003 15.347 -18.518 1.00 83.44 232 HIS A C 1
ATOM 1810 O O . HIS A 1 232 ? 13.939 14.742 -18.436 1.00 83.44 232 HIS A O 1
ATOM 1816 N N . GLY A 1 233 ? 15.934 15.288 -17.560 1.00 84.81 233 GLY A N 1
ATOM 1817 C CA . GLY A 1 233 ? 15.738 14.561 -16.310 1.00 84.81 233 GLY A CA 1
ATOM 1818 C C . GLY A 1 233 ? 15.958 13.052 -16.389 1.00 84.81 233 GLY A C 1
ATOM 1819 O O . GLY A 1 233 ? 16.528 12.522 -17.353 1.00 84.81 233 GLY A O 1
ATOM 1820 N N . GLY A 1 234 ? 15.518 12.367 -15.334 1.00 86.69 234 GLY A N 1
ATOM 1821 C CA . GLY A 1 234 ? 15.511 10.910 -15.229 1.00 86.69 234 GLY A CA 1
ATOM 1822 C C . GLY A 1 234 ? 14.095 10.345 -15.300 1.00 86.69 234 GLY A C 1
ATOM 1823 O O . GLY A 1 234 ? 13.190 10.977 -14.776 1.00 86.69 234 GLY A O 1
ATOM 1824 N N . ASN A 1 235 ? 13.942 9.173 -15.922 1.00 87.62 235 ASN A N 1
ATOM 1825 C CA . ASN A 1 235 ? 12.710 8.398 -16.035 1.00 87.62 235 ASN A CA 1
ATOM 1826 C C . ASN A 1 235 ? 12.849 7.015 -15.383 1.00 87.62 235 ASN A C 1
ATOM 1828 O O . ASN A 1 235 ? 13.833 6.311 -15.617 1.00 87.62 235 ASN A O 1
ATOM 1832 N N . GLY A 1 236 ? 11.850 6.607 -14.602 1.00 88.06 236 GLY A N 1
ATOM 1833 C CA . GLY A 1 236 ? 11.633 5.209 -14.214 1.00 88.06 236 GLY A CA 1
ATOM 1834 C C . GLY A 1 236 ? 10.651 4.528 -15.168 1.00 88.06 236 GLY A C 1
ATOM 1835 O O . GLY A 1 236 ? 9.725 5.181 -15.625 1.00 88.06 236 GLY A O 1
ATOM 1836 N N . LEU A 1 237 ? 10.843 3.245 -15.476 1.00 89.06 237 LEU A N 1
ATOM 1837 C CA . LEU A 1 237 ? 9.816 2.380 -16.068 1.00 89.06 237 LEU A CA 1
ATOM 1838 C C . LEU A 1 237 ? 9.550 1.236 -15.101 1.00 89.06 237 LEU A C 1
ATOM 1840 O O . LEU A 1 237 ? 10.502 0.618 -14.620 1.00 89.06 237 LEU A O 1
ATOM 1844 N N . HIS A 1 238 ? 8.279 0.939 -14.850 1.00 87.38 238 HIS A N 1
ATOM 1845 C CA . HIS A 1 238 ? 7.853 -0.147 -13.972 1.00 87.38 238 HIS A CA 1
ATOM 1846 C C . HIS A 1 238 ? 6.755 -0.957 -14.663 1.00 87.38 238 HIS A C 1
ATOM 1848 O O . HIS A 1 238 ? 5.645 -0.453 -14.789 1.00 87.38 238 HIS A O 1
ATOM 1854 N N . PRO A 1 239 ? 7.048 -2.179 -15.142 1.00 85.44 239 PRO A N 1
ATOM 1855 C CA . PRO A 1 239 ? 6.055 -3.038 -15.772 1.00 85.44 239 PRO A CA 1
ATOM 1856 C C . PRO A 1 239 ? 5.083 -3.594 -14.725 1.00 85.44 239 PRO A C 1
ATOM 1858 O O . PRO A 1 239 ? 5.461 -4.397 -13.867 1.00 85.44 239 PRO A O 1
ATOM 1861 N N . CYS A 1 240 ? 3.817 -3.207 -14.828 1.00 84.56 240 CYS A N 1
ATOM 1862 C CA . CYS A 1 240 ? 2.766 -3.593 -13.891 1.00 84.56 240 CYS A CA 1
ATOM 1863 C C . CYS A 1 240 ? 1.636 -4.353 -14.597 1.00 84.56 240 CYS A C 1
ATOM 1865 O O . CYS A 1 240 ? 1.248 -3.991 -15.706 1.00 84.56 240 CYS A O 1
ATOM 1867 N N . ALA A 1 241 ? 1.105 -5.398 -13.955 1.00 83.69 241 ALA A N 1
ATOM 1868 C CA . ALA A 1 241 ? -0.094 -6.087 -14.421 1.00 83.69 241 ALA A CA 1
ATOM 1869 C C . ALA A 1 241 ? -1.367 -5.337 -13.987 1.00 83.69 241 ALA A C 1
ATOM 1871 O O . ALA A 1 241 ? -1.526 -4.979 -12.814 1.00 83.69 241 ALA A O 1
ATOM 1872 N N . SER A 1 242 ? -2.290 -5.142 -14.932 1.00 73.62 242 SER A N 1
ATOM 1873 C CA . SER A 1 242 ? -3.575 -4.461 -14.731 1.00 73.62 242 SER A CA 1
ATOM 1874 C C . SER A 1 242 ? -4.776 -5.369 -15.048 1.00 73.62 242 SER A C 1
ATOM 1876 O O . SER A 1 242 ? -4.622 -6.486 -15.550 1.00 73.62 242 SER A O 1
ATOM 1878 N N . GLN A 1 243 ? -5.996 -4.878 -14.792 1.00 55.81 243 GLN A N 1
ATOM 1879 C CA . GLN A 1 243 ? -7.249 -5.585 -15.111 1.00 55.81 243 GLN A CA 1
ATOM 1880 C C . GLN A 1 243 ? -7.373 -6.003 -16.589 1.00 55.81 243 GLN A C 1
ATOM 1882 O O . GLN A 1 243 ? -8.036 -6.994 -16.886 1.00 55.81 243 GLN A O 1
ATOM 1887 N N . LEU A 1 244 ? -6.715 -5.293 -17.510 1.00 47.62 244 LEU A N 1
ATOM 1888 C CA . LEU A 1 244 ? -6.796 -5.548 -18.952 1.00 47.62 244 LEU A CA 1
ATOM 1889 C C . LEU A 1 244 ? -5.723 -6.521 -19.468 1.00 47.62 244 LEU A C 1
ATOM 1891 O O . LEU A 1 244 ? -5.561 -6.651 -20.677 1.00 47.62 244 LEU A O 1
ATOM 1895 N N . HIS A 1 245 ? -4.958 -7.188 -18.590 1.00 45.03 245 HIS A N 1
ATOM 1896 C CA . HIS A 1 245 ? -3.733 -7.920 -18.971 1.00 45.03 245 HIS A CA 1
ATOM 1897 C C . HIS A 1 245 ? -2.729 -7.037 -19.746 1.00 45.03 245 HIS A C 1
ATOM 1899 O O . HIS A 1 245 ? -1.841 -7.536 -20.443 1.00 45.03 245 HIS A O 1
ATOM 1905 N N . SER A 1 246 ? -2.873 -5.714 -19.630 1.00 46.50 246 SER A N 1
ATOM 1906 C CA . SER A 1 246 ? -1.994 -4.722 -20.225 1.00 46.50 246 SER A CA 1
ATOM 1907 C C . SER A 1 246 ? -0.887 -4.364 -19.240 1.00 46.50 246 SER A C 1
ATOM 1909 O O . SER A 1 246 ? -1.079 -4.374 -18.022 1.00 46.50 246 SER A O 1
ATOM 1911 N N . TRP A 1 247 ? 0.291 -4.080 -19.790 1.00 51.38 247 TRP A N 1
ATOM 1912 C CA . TRP A 1 247 ? 1.440 -3.620 -19.027 1.00 51.38 247 TRP A CA 1
ATOM 1913 C C . TRP A 1 247 ? 1.299 -2.117 -18.845 1.00 51.38 247 TRP A C 1
ATOM 1915 O O . TRP A 1 247 ? 1.390 -1.395 -19.838 1.00 51.38 247 TRP A O 1
ATOM 1925 N N . SER A 1 248 ? 1.061 -1.672 -17.613 1.00 52.50 248 SER A N 1
ATOM 1926 C CA . SER A 1 248 ? 1.153 -0.253 -17.264 1.00 52.50 248 SER A CA 1
ATOM 1927 C C . SER A 1 248 ? 2.618 0.125 -17.066 1.00 52.50 248 SER A C 1
ATOM 1929 O O . SER A 1 248 ? 3.388 -0.679 -16.534 1.00 52.50 248 SER A O 1
ATOM 1931 N N . ILE A 1 249 ? 3.007 1.323 -17.510 1.00 57.66 249 ILE A N 1
ATOM 1932 C CA . ILE A 1 249 ? 4.360 1.865 -17.338 1.00 57.66 249 ILE A CA 1
ATOM 1933 C C . ILE A 1 249 ? 4.311 3.135 -16.507 1.00 57.66 249 ILE A C 1
ATOM 1935 O O . ILE A 1 249 ? 4.076 4.199 -17.069 1.00 57.66 249 ILE A O 1
ATOM 1939 N N . ASN A 1 250 ? 4.675 3.044 -15.228 1.00 52.97 250 ASN A N 1
ATOM 1940 C CA . ASN A 1 250 ? 4.852 4.227 -14.391 1.00 52.97 250 ASN A CA 1
ATOM 1941 C C . ASN A 1 250 ? 6.112 5.008 -14.770 1.00 52.97 250 ASN A C 1
ATOM 1943 O O . ASN A 1 250 ? 7.225 4.584 -14.459 1.00 52.97 250 ASN A O 1
ATOM 1947 N N . LEU A 1 251 ? 5.909 6.148 -15.441 1.00 58.28 251 LEU A N 1
ATOM 1948 C CA . LEU A 1 251 ? 6.947 7.122 -15.777 1.00 58.28 251 LEU A CA 1
ATOM 1949 C C . LEU A 1 251 ? 7.126 8.144 -14.662 1.00 58.28 251 LEU A C 1
ATOM 1951 O O . LEU A 1 251 ? 6.279 9.013 -14.475 1.00 58.28 251 LEU A O 1
ATOM 1955 N N . PHE A 1 252 ? 8.273 8.078 -13.997 1.00 55.97 252 PHE A N 1
ATOM 1956 C CA . PHE A 1 252 ? 8.685 9.063 -13.003 1.00 55.97 252 PHE A CA 1
ATOM 1957 C C . PHE A 1 252 ? 9.669 10.050 -13.619 1.00 55.97 252 PHE A C 1
ATOM 1959 O O . PHE A 1 252 ? 10.790 9.640 -13.848 1.00 55.97 252 PHE A O 1
ATOM 1966 N N . SER A 1 253 ? 9.296 11.320 -13.839 1.00 54.66 253 SER A N 1
ATOM 1967 C CA . SER A 1 253 ? 10.207 12.373 -14.342 1.00 54.66 253 SER A CA 1
ATOM 1968 C C . SER A 1 253 ? 10.608 13.385 -13.262 1.00 54.66 253 SER A C 1
ATOM 1970 O O . SER A 1 253 ? 9.726 13.936 -12.610 1.00 54.66 253 SER A O 1
ATOM 1972 N N . HIS A 1 254 ? 11.903 13.708 -13.162 1.00 59.28 254 HIS A N 1
ATOM 1973 C CA . HIS A 1 254 ? 12.448 14.856 -12.405 1.00 59.28 254 HIS A CA 1
ATOM 1974 C C . HIS A 1 254 ? 12.891 15.973 -13.367 1.00 59.28 254 HIS A C 1
ATOM 1976 O O . HIS A 1 254 ? 13.412 15.640 -14.427 1.00 59.28 254 HIS A O 1
ATOM 1982 N N . ARG A 1 255 ? 12.721 17.265 -13.042 1.00 47.06 255 ARG A N 1
ATOM 1983 C CA . ARG A 1 255 ? 13.282 18.384 -13.840 1.00 47.06 255 ARG A CA 1
ATOM 1984 C C . ARG A 1 255 ? 14.637 18.848 -13.332 1.00 47.06 255 ARG A C 1
ATOM 1986 O O . ARG A 1 255 ? 14.828 18.833 -12.102 1.00 47.06 255 ARG A O 1
#

Mean predicted aligned error: 7.27 Å

Nearest PDB structures (foldseek):
  8r2u-assembly2_D  TM=8.829E-01  e=6.392E-19  Trametes versicolor
  2dki-assembly1_A-2  TM=8.870E-01  e=1.814E-14  Comamonas testosteroni
  2dkh-assembly1_A-2  TM=8.868E-01  e=2.931E-14  Comamonas testosteroni
  8fhj-assembly1_C  TM=7.185E-01  e=6.388E-09  Methylocystis sp. SB2
  3ihg-assembly3_C  TM=6.860E-01  e=1.880E-08  Streptomyces purpurascens

Secondary structure (DSSP, 8-state):
-HHHHHHHHHTTSS---EE-SSSS--SS-S--EE-HHHHHHHHHSTTHHHHHHHTSEEE-EEEEEEE-TTSSSEEEEEEEESS-TTS--S---EEEB-HHHHHHHHHHHHHHTT--EETTEEEEEEEE--TT-SS-EEEEEEETTT--EEEEEES-------TT-HHHHHHHHHH------------------EEEE--TT------GGGTTEEEE--TTTTSEEEEE-SSS-EEEE-EEE-TTS-EEE--EE--

Sequence (255 aa):
MLSSSLARLGGGSHSLLTIDLRDQPTEAGRADGIQPRTIEVLKNMQPLGNDLIARSSASYERSFWYPTKDGTGLQRSRRVQSTPTYLDIEDNCTLGLQQGLIEQGFLRDMDVHGCNVLRPWAFQSFDIASDNEEYPIRVTLQNAENQAVEIVRAKYLVGCDGGRSGVRQFLEKHHGFEMKGEWVDTLWGAIDAGAQITTFSTLAPTDDSDDQVVKSDFPDLRKIAAIHSKHHGGNGLHPCASQLHSWSINLFSHR

Foldseek 3Di:
DVLLVCLVVPPPVDDDAAEAQDQDADPFDDDFKDDQVNLVVLVVVPPLSVVQQVLWQKAQKEWEWEADPVQPDIDTPDMDTCDDPPDDGDDRTITTAGVSVNRVSSQVSSVVSVHHYHPNKDWDAWDAADPPDPQRIWTWIAHPPPRDIDIDGHPDDDFPHPPPTPHQVRCVVPVVDDDDDDDDPWDWDWFWAFEDEDDPVPPDDDDPPCVGYHYDPPPQLSHFYWHQHPPFAIWTFDFHRDPVSGTTTITIGTD

Organism: NCBI:txid1448309